Protein AF-A0A9P1BHI9-F1 (afdb_monomer_lite)

Secondary structure (DSSP, 8-state):
-B-TTT-PBPPGGG-SS-TT--GGGHHHHTT--HHHHHHHHHHHTPPPSS-SSSSSSHHHHHTTT---GGGSSS-SSEEEETTEEEEEE-HHHHH-HHHHHHTTEEEEEES-HHHHTT-TTTTTHHHHHHHTT-EEEE-----STT--HHHHHHHHHHHHHHHHT-SSSBEEEEE-SSSSSHHHHHHHHHHHHHH---HHHHHHHHHHHHSS----HHHHHHHHHHHHHTT--SS--PPPHHHHS--S-S--TTTTSS-S-TT-TTSPPTTS--HHHHHHHHHHTT-HHHHHHHHHTT--TT---SS--HHHHHHHHHTT--SHHHHHHHHHHHHHHHHHHHHHTT-

Organism: NCBI:txid2562237

InterPro domains:
  IPR000340 Dual specificity phosphatase, catalytic domain [PF00782] (86-226)
  IPR000387 Tyrosine-specific protein phosphatases domain [PS50056] (147-221)
  IPR016130 Protein-tyrosine phosphatase, active site [PS00383] (174-184)
  IPR020422 Dual specificity protein phosphatase domain [PS50054] (76-232)
  IPR020422 Dual specificity protein phosphatase domain [SM00195] (76-229)
  IPR029021 Protein-tyrosine phosphatase-like [G3DSA:3.90.190.10] (56-229)
  IPR029021 Protein-tyrosine phosphatase-like [SSF52799] (72-227)

Sequence (347 aa):
MRCLLCGHSLDAAAENGRGAWCGWCESEAATLSQEEVAALQKLDRIPAAFEVWCYGRREDAEARGVVTKNSTPVPQPARLLPRLPLFLGDLDDAKDVDNLKKLGIGCVINLCADKVASSRRYQDVPGRLARAQIHHHILVAEDARHFKILPVVQVAFGIINAALAQETNNGVLVHCWGGVNRSAACVVAFLTTQYKVPLYAAVAESMKQRGTILTNQSFRAQLVRFCFQQGLDLCGEEVPAALWQPPADPVALGDAQSCNDPTKRHKKEPPKDSNDHGLRFAARDGCLKCVMDYVEQGVDPEKKGKNYSALGWAEWKLGRALDDQEKRQYRAILVCLQRARGQADAV

Radius of gyration: 25.74 Å; chains: 1; bounding box: 46×40×90 Å

Foldseek 3Di:
DAALQFRHDDDPVVPPVPPHHDPVCVVVVVPDDPQLVVLSVLLVPQDFLADLAPDDANVVRVVVVHDDCPPDPAHPQFDLFPQQLEGFFALVSLQPLVVLVVSLAQEEEEAAVVPQCVDPVRVCSVVSSVVSNRHYHYFHFDLHSPTQLVVSLVVVLVVLVVLCPDPTSSHYYYYYHGSAANSLLSQLLNCCPVVLFASSQSSNSCSNRRGHHHPGSNSSSSSSVVCVVVVGHSDDNDRPVVRHDDPPQPPPVVVLPDFPDPPCLLDDDDDPDDLQRSLLVCLQVLRLNSVLVSLVVLHQQQDDDPHGGSLRNLVVCLVPPDDPVSVSSSVSSNVSNVVSVVVVVVD

Structure (mmCIF, N/CA/C/O backbone):
data_AF-A0A9P1BHI9-F1
#
_entry.id   AF-A0A9P1BHI9-F1
#
loop_
_atom_site.group_PDB
_atom_site.id
_atom_site.type_symbol
_atom_site.label_atom_id
_atom_site.label_alt_id
_atom_site.label_comp_id
_atom_site.label_asym_id
_atom_site.label_entity_id
_atom_site.label_seq_id
_atom_site.pdbx_PDB_ins_code
_atom_site.Cartn_x
_atom_site.Cartn_y
_atom_site.Cartn_z
_atom_site.occupancy
_atom_site.B_iso_or_equiv
_atom_site.auth_seq_id
_atom_site.auth_comp_id
_atom_site.auth_asym_id
_atom_site.auth_atom_id
_atom_site.pdbx_PDB_model_num
ATOM 1 N N . MET A 1 1 ? -5.869 -8.711 26.574 1.00 76.56 1 MET A N 1
ATOM 2 C CA . MET A 1 1 ? -6.110 -7.601 25.614 1.00 76.56 1 MET A CA 1
ATOM 3 C C . MET A 1 1 ? -4.843 -6.761 25.495 1.00 76.56 1 MET A C 1
ATOM 5 O O . MET A 1 1 ? -3.974 -6.901 26.345 1.00 76.56 1 MET A O 1
ATOM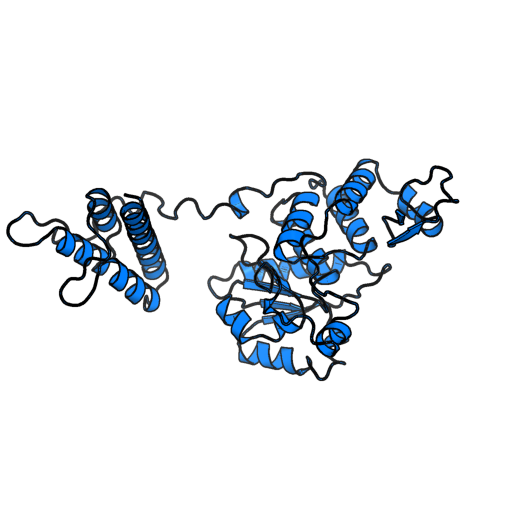 9 N N . ARG A 1 2 ? -4.703 -5.917 24.465 1.00 88.06 2 ARG A N 1
ATOM 10 C CA . ARG A 1 2 ? -3.553 -5.003 24.319 1.00 88.06 2 ARG A CA 1
ATOM 11 C C . ARG A 1 2 ? -4.017 -3.554 24.221 1.00 88.06 2 ARG A C 1
ATOM 13 O O . ARG A 1 2 ? -5.094 -3.295 23.697 1.00 88.06 2 ARG A O 1
ATOM 20 N N . CYS A 1 3 ? -3.192 -2.623 24.686 1.00 91.94 3 CYS A N 1
ATOM 21 C CA . CYS A 1 3 ? -3.440 -1.192 24.554 1.00 91.94 3 CYS A CA 1
ATOM 22 C C . CYS A 1 3 ? -3.472 -0.783 23.073 1.00 91.94 3 CYS A C 1
ATOM 24 O O . CYS A 1 3 ? -2.511 -1.041 22.343 1.00 91.94 3 CYS A O 1
ATOM 26 N N . LEU A 1 4 ? -4.527 -0.089 22.645 1.00 93.25 4 LEU A N 1
ATOM 27 C CA . LEU A 1 4 ? -4.699 0.350 21.252 1.00 93.25 4 LEU A CA 1
ATOM 28 C C . LEU A 1 4 ? -3.758 1.491 20.826 1.00 93.25 4 LEU A C 1
ATOM 30 O O . LEU A 1 4 ? -3.684 1.796 19.641 1.00 93.25 4 LEU A O 1
ATOM 34 N N . LEU A 1 5 ? -3.026 2.105 21.764 1.00 93.69 5 LEU A N 1
ATOM 35 C CA . LEU A 1 5 ? -2.089 3.206 21.487 1.00 93.69 5 LEU A CA 1
ATOM 36 C C . LEU A 1 5 ? -0.618 2.781 21.530 1.00 93.69 5 LEU A C 1
ATOM 38 O O . LEU A 1 5 ? 0.220 3.340 20.827 1.00 93.69 5 LEU A O 1
ATOM 42 N N . CYS A 1 6 ? -0.273 1.788 22.353 1.00 91.75 6 CYS A N 1
ATOM 43 C CA . CYS A 1 6 ? 1.121 1.369 22.535 1.00 91.75 6 CYS A CA 1
ATOM 44 C C . CYS A 1 6 ? 1.373 -0.128 22.350 1.00 91.75 6 CYS A C 1
ATOM 46 O O . CYS A 1 6 ? 2.529 -0.535 22.307 1.00 91.75 6 CYS A O 1
ATOM 48 N N . GLY A 1 7 ? 0.326 -0.950 22.259 1.00 89.00 7 GLY A N 1
ATOM 49 C CA . GLY A 1 7 ? 0.443 -2.404 22.133 1.00 89.00 7 GLY A CA 1
ATOM 50 C C . GLY A 1 7 ? 0.830 -3.137 23.420 1.00 89.00 7 GLY A C 1
ATOM 51 O O . GLY A 1 7 ? 0.937 -4.359 23.387 1.00 89.00 7 GLY A O 1
ATOM 52 N N . HIS A 1 8 ? 1.010 -2.436 24.546 1.00 88.94 8 HIS A N 1
ATOM 53 C CA . HIS A 1 8 ? 1.306 -3.057 25.840 1.00 88.94 8 HIS A CA 1
ATOM 54 C C . HIS A 1 8 ? 0.191 -4.026 26.257 1.00 88.94 8 HIS A C 1
ATOM 56 O O . HIS A 1 8 ? -0.991 -3.714 26.084 1.00 88.94 8 HIS A O 1
ATOM 62 N N . SER A 1 9 ? 0.568 -5.187 26.799 1.00 86.25 9 SER A N 1
ATOM 63 C CA . SER A 1 9 ? -0.391 -6.167 27.316 1.00 86.25 9 SER A CA 1
ATOM 64 C C . SER A 1 9 ? -1.161 -5.571 28.490 1.00 86.25 9 SER A C 1
ATOM 66 O O . SER A 1 9 ? -0.578 -4.920 29.350 1.00 86.25 9 SER A O 1
ATOM 68 N N . LEU A 1 10 ? -2.474 -5.762 28.509 1.00 82.31 10 LEU A N 1
ATOM 69 C CA . LEU A 1 10 ? -3.330 -5.346 29.613 1.00 82.31 10 LEU A CA 1
ATOM 70 C C . LEU A 1 10 ? -3.612 -6.569 30.487 1.00 82.31 10 LEU A C 1
ATOM 72 O O . LEU A 1 10 ? -4.132 -7.568 29.979 1.00 82.31 10 LEU A O 1
ATOM 76 N N . ASP A 1 11 ? -3.273 -6.481 31.772 1.00 70.56 11 ASP A N 1
ATOM 77 C CA . ASP A 1 11 ? -3.590 -7.517 32.755 1.00 70.56 11 ASP A CA 1
ATOM 78 C C . ASP A 1 11 ? -5.098 -7.553 33.028 1.00 70.56 11 ASP A C 1
ATOM 80 O O . ASP A 1 11 ? -5.727 -6.514 33.240 1.00 70.56 11 ASP A O 1
ATOM 84 N N . ALA A 1 12 ? -5.671 -8.760 33.077 1.00 58.56 12 ALA A N 1
ATOM 85 C CA . ALA A 1 12 ? -7.101 -8.985 33.317 1.00 58.56 12 ALA A CA 1
ATOM 86 C C . ALA A 1 12 ? -7.590 -8.458 34.685 1.00 58.56 12 ALA A C 1
ATOM 88 O O . ALA A 1 12 ? -8.770 -8.207 34.870 1.00 58.56 12 ALA A O 1
ATOM 89 N N . ALA A 1 13 ? -6.688 -8.249 35.651 1.00 52.09 13 ALA A N 1
ATOM 90 C CA . ALA A 1 13 ? -7.032 -7.745 36.983 1.00 52.09 13 ALA A CA 1
ATOM 91 C C . ALA A 1 13 ? -7.121 -6.205 37.069 1.00 52.09 13 ALA A C 1
ATOM 93 O O . ALA A 1 13 ? -7.579 -5.674 38.077 1.00 52.09 13 ALA A O 1
ATOM 94 N N . ALA A 1 14 ? -6.701 -5.473 36.029 1.00 49.25 14 ALA A N 1
ATOM 95 C CA . ALA A 1 14 ? -6.730 -4.006 35.979 1.00 49.25 14 ALA A CA 1
ATOM 96 C C . ALA A 1 14 ? -7.950 -3.458 35.207 1.00 49.25 14 ALA A C 1
ATOM 98 O O . ALA A 1 14 ? -7.931 -2.321 34.723 1.00 49.25 14 ALA A O 1
ATOM 99 N N . GLU A 1 15 ? -9.019 -4.257 35.114 1.00 51.31 15 GLU A N 1
ATOM 100 C CA . GLU A 1 15 ? -10.321 -3.977 34.485 1.00 51.31 15 GLU A CA 1
ATOM 101 C C . GLU A 1 15 ? -11.161 -2.919 35.234 1.00 51.31 15 GLU A C 1
ATOM 103 O O . GLU A 1 15 ? -12.388 -2.966 35.252 1.00 51.31 15 GLU A O 1
ATOM 108 N N . ASN A 1 16 ? -10.527 -1.895 35.810 1.00 46.94 16 ASN A N 1
ATOM 109 C CA . ASN A 1 16 ? -11.213 -0.726 36.371 1.00 46.94 16 ASN A CA 1
ATOM 110 C C . ASN A 1 16 ? -11.764 0.175 35.245 1.00 46.94 16 ASN A C 1
ATOM 112 O O . ASN A 1 16 ? -11.337 1.316 35.092 1.00 46.94 16 ASN A O 1
ATOM 116 N N . GLY A 1 17 ? -12.646 -0.349 34.387 1.00 51.69 17 GLY A N 1
ATOM 117 C CA . GLY A 1 17 ? -13.411 0.413 33.391 1.00 51.69 17 GLY A CA 1
ATOM 118 C C . GLY A 1 17 ? -12.620 1.038 32.231 1.00 51.69 17 GLY A C 1
ATOM 119 O O . GLY A 1 17 ? -13.215 1.713 31.397 1.00 51.69 17 GLY A O 1
ATOM 120 N N . ARG A 1 18 ? -11.298 0.823 32.135 1.00 58.19 18 ARG A N 1
ATOM 121 C CA . ARG A 1 18 ? -10.426 1.484 31.137 1.00 58.19 18 ARG A CA 1
ATOM 122 C C . ARG A 1 18 ? -10.412 0.847 29.740 1.00 58.19 18 ARG A C 1
ATOM 124 O O . ARG A 1 18 ? -9.925 1.488 28.814 1.00 58.19 18 ARG A O 1
ATOM 131 N N . GLY A 1 19 ? -10.963 -0.363 29.585 1.00 66.69 19 GLY A N 1
ATOM 132 C CA . GLY A 1 19 ? -11.416 -1.029 28.344 1.00 66.69 19 GLY A CA 1
ATOM 133 C C . GLY A 1 19 ? -10.420 -1.271 27.192 1.00 66.69 19 GLY A C 1
ATOM 134 O O . GLY A 1 19 ? -10.396 -2.363 26.635 1.00 66.69 19 GLY A O 1
ATOM 135 N N . ALA A 1 20 ? -9.612 -0.280 26.803 1.00 82.69 20 ALA A N 1
ATOM 136 C CA . ALA A 1 20 ? -8.807 -0.287 25.576 1.00 82.69 20 ALA A CA 1
ATOM 137 C C . ALA A 1 20 ? -7.379 0.288 25.726 1.00 82.69 20 ALA A C 1
ATOM 139 O O . ALA A 1 20 ? -6.586 0.216 24.781 1.00 82.69 20 ALA A O 1
ATOM 140 N N . TRP A 1 21 ? -7.017 0.842 26.890 1.00 89.06 21 TRP A N 1
ATOM 141 C CA . TRP A 1 21 ? -5.750 1.564 27.093 1.00 89.06 21 TRP A CA 1
ATOM 142 C C . TRP A 1 21 ? -5.035 1.134 28.379 1.00 89.06 21 TRP A C 1
ATOM 144 O O . TRP A 1 21 ? -5.674 0.738 29.351 1.00 89.06 21 TRP A O 1
ATOM 154 N N . CYS A 1 22 ? -3.703 1.249 28.404 1.00 89.06 22 CYS A N 1
ATOM 155 C CA . CYS A 1 22 ? -2.922 1.114 29.638 1.00 89.06 22 CYS A CA 1
ATOM 156 C C . CYS A 1 22 ? -2.822 2.459 30.377 1.00 89.06 22 CYS A C 1
ATOM 158 O O . CYS A 1 22 ? -2.986 3.515 29.765 1.00 89.06 22 CYS A O 1
ATOM 160 N N . GLY A 1 23 ? -2.473 2.434 31.669 1.00 86.88 23 GLY A N 1
ATOM 161 C CA . GLY A 1 23 ? -2.354 3.654 32.486 1.00 86.88 23 GLY A CA 1
ATOM 162 C C . GLY A 1 23 ? -1.354 4.684 31.939 1.00 86.88 23 GLY A C 1
ATOM 163 O O . GLY A 1 23 ? -1.560 5.882 32.081 1.00 86.88 23 GLY A O 1
ATOM 164 N N . TRP A 1 24 ? -0.308 4.253 31.226 1.00 89.31 24 TRP A N 1
ATOM 165 C CA . TRP A 1 24 ? 0.656 5.175 30.603 1.00 89.31 24 TRP A CA 1
ATOM 166 C C . TRP A 1 24 ? 0.117 5.910 29.374 1.00 89.31 24 TRP A C 1
ATOM 168 O O . TRP A 1 24 ? 0.714 6.893 28.944 1.00 89.31 24 TRP A O 1
ATOM 178 N N . CYS A 1 25 ? -0.969 5.422 28.777 1.00 91.81 25 CYS A N 1
ATOM 179 C CA . CYS A 1 25 ? -1.591 6.033 27.602 1.00 91.81 25 CYS A CA 1
ATOM 180 C C . CYS A 1 25 ? -2.881 6.782 27.953 1.00 91.81 25 CYS A C 1
ATOM 182 O O . CYS A 1 25 ? -3.561 7.245 27.047 1.00 91.81 25 CYS A O 1
ATOM 184 N N . GLU A 1 26 ? -3.235 6.898 29.234 1.00 89.56 26 GLU A N 1
ATOM 185 C CA . GLU A 1 26 ? -4.509 7.473 29.676 1.00 89.56 26 GLU A CA 1
ATOM 186 C C . GLU A 1 26 ? -4.657 8.946 29.270 1.00 89.56 26 GLU A C 1
ATOM 188 O O . GLU A 1 26 ? -5.699 9.342 28.754 1.00 89.56 26 GLU A O 1
ATOM 193 N N . SER A 1 27 ? -3.586 9.736 29.392 1.00 91.56 27 SER A N 1
ATOM 194 C CA . SER A 1 27 ? -3.577 11.136 28.953 1.00 91.56 27 SER A CA 1
ATOM 195 C C . SER A 1 27 ? -3.731 11.284 27.440 1.00 91.56 27 SER A C 1
ATOM 197 O O . SER A 1 27 ? -4.448 12.165 26.981 1.00 91.56 27 SER A O 1
ATOM 199 N N . GLU A 1 28 ? -3.093 10.412 26.659 1.00 92.00 28 GLU A N 1
ATOM 200 C CA . GLU A 1 28 ? -3.211 10.392 25.200 1.00 92.00 28 GLU A CA 1
ATOM 201 C C . GLU A 1 28 ? -4.619 9.947 24.775 1.00 92.00 28 GLU A C 1
ATOM 203 O O . GLU A 1 28 ? -5.248 10.595 23.938 1.00 92.00 28 GLU A O 1
ATOM 208 N N . ALA A 1 29 ? -5.152 8.902 25.412 1.00 91.88 29 ALA A N 1
ATOM 209 C CA . ALA A 1 29 ? -6.494 8.386 25.164 1.00 91.88 29 ALA A CA 1
ATOM 210 C C . ALA A 1 29 ? -7.585 9.420 25.474 1.00 91.88 29 ALA A C 1
ATOM 212 O O . ALA A 1 29 ? -8.543 9.533 24.714 1.00 91.88 29 ALA A O 1
ATOM 213 N N . ALA A 1 30 ? -7.411 10.224 26.527 1.00 92.38 30 ALA A N 1
ATOM 214 C CA . ALA A 1 30 ? -8.341 11.291 26.894 1.00 92.38 30 ALA A CA 1
ATOM 215 C C . ALA A 1 30 ? -8.480 12.388 25.820 1.00 92.38 30 ALA A C 1
ATOM 217 O O . ALA A 1 30 ? -9.439 13.154 25.848 1.00 92.38 30 ALA A O 1
ATOM 218 N N . THR A 1 31 ? -7.547 12.468 24.864 1.00 95.19 31 THR A N 1
ATOM 219 C CA . THR A 1 31 ? -7.621 13.424 23.747 1.00 95.19 31 THR A CA 1
ATOM 220 C C . THR A 1 31 ? -8.380 12.891 22.529 1.00 95.19 31 THR A C 1
ATOM 222 O O . THR A 1 31 ? -8.551 13.624 21.551 1.00 95.19 31 THR A O 1
ATOM 225 N N . LEU A 1 32 ? -8.748 11.607 22.497 1.00 94.81 32 LEU A N 1
ATOM 226 C CA . LEU A 1 32 ? -9.419 10.984 21.351 1.00 94.81 32 LEU A CA 1
ATOM 227 C C . LEU A 1 32 ? -10.923 11.244 21.398 1.00 94.81 32 LEU A C 1
ATOM 229 O O . LEU A 1 32 ? -11.553 11.140 22.450 1.00 94.81 32 LEU A O 1
ATOM 233 N N . SER A 1 33 ? -11.511 11.532 20.241 1.00 95.94 33 SER A N 1
ATOM 234 C CA . SER A 1 33 ? -12.960 11.549 20.079 1.00 95.94 33 SER A CA 1
ATOM 235 C C . SER A 1 33 ? -13.529 10.126 20.125 1.00 95.94 33 SER A C 1
ATOM 237 O O . SER A 1 33 ? -12.821 9.140 19.906 1.00 95.94 33 SER A O 1
ATOM 239 N N . GLN A 1 34 ? -14.838 10.000 20.358 1.00 94.06 34 GLN A N 1
ATOM 240 C CA . GLN A 1 34 ? -15.514 8.697 20.301 1.00 94.06 34 GLN A CA 1
ATOM 241 C C . GLN A 1 34 ? -15.363 8.023 18.928 1.00 94.06 34 GLN A C 1
ATOM 243 O O . GLN A 1 34 ? -15.233 6.802 18.854 1.00 94.06 34 GLN A O 1
ATOM 248 N N . GLU A 1 35 ? -15.331 8.813 17.853 1.00 96.25 35 GLU A N 1
ATOM 249 C CA . GLU A 1 35 ? -15.157 8.320 16.487 1.00 96.25 35 GLU A CA 1
ATOM 250 C C . GLU A 1 35 ? -13.758 7.724 16.277 1.00 96.25 35 GLU A C 1
ATOM 252 O O . GLU A 1 35 ? -13.614 6.628 15.737 1.00 96.25 35 GLU A O 1
ATOM 257 N N . GLU A 1 36 ? -12.724 8.393 16.789 1.00 97.25 36 GLU A N 1
ATOM 258 C CA . GLU A 1 36 ? -11.347 7.898 16.732 1.00 97.25 36 GLU A CA 1
ATOM 259 C C . GLU A 1 36 ? -11.173 6.610 17.542 1.00 97.25 36 GLU A C 1
ATOM 261 O O . GLU A 1 36 ? -10.525 5.664 17.088 1.00 97.25 36 GLU A O 1
ATOM 266 N N . VAL A 1 37 ? -11.787 6.540 18.727 1.00 95.38 37 VAL A N 1
ATOM 267 C CA . VAL A 1 37 ? -11.791 5.327 19.557 1.00 95.38 37 VAL A CA 1
ATOM 268 C C . VAL A 1 37 ? -12.460 4.167 18.817 1.00 95.38 37 VAL A C 1
ATOM 270 O O . VAL A 1 37 ? -11.896 3.070 18.762 1.00 95.38 37 VAL A O 1
ATOM 273 N N . ALA A 1 38 ? -13.629 4.401 18.215 1.00 95.25 38 ALA A N 1
ATOM 274 C CA . ALA A 1 38 ? -14.347 3.388 17.449 1.00 95.25 38 ALA A CA 1
ATOM 275 C C . ALA A 1 38 ? -13.529 2.906 16.241 1.00 95.25 38 ALA A C 1
ATOM 277 O O . ALA A 1 38 ? -13.425 1.698 16.013 1.00 95.25 38 ALA A O 1
ATOM 278 N N . ALA A 1 39 ? -12.882 3.822 15.515 1.00 97.44 39 ALA A N 1
ATOM 279 C CA . ALA A 1 39 ? -12.007 3.487 14.398 1.00 97.44 39 ALA A CA 1
ATOM 280 C C . ALA A 1 39 ? -10.812 2.629 14.844 1.00 97.44 39 ALA A C 1
ATOM 282 O O . ALA A 1 39 ? -10.531 1.603 14.224 1.00 97.44 39 ALA A O 1
ATOM 283 N N . LEU A 1 40 ? -10.146 2.973 15.953 1.00 97.00 40 LEU A N 1
ATOM 284 C CA . LEU A 1 40 ? -9.035 2.178 16.493 1.00 97.00 40 LEU A CA 1
ATOM 285 C C . LEU A 1 40 ? -9.465 0.764 16.882 1.00 97.00 40 LEU A C 1
ATOM 287 O O . LEU A 1 40 ? -8.785 -0.205 16.537 1.00 97.00 40 LEU A O 1
ATOM 291 N N . GLN A 1 41 ? -10.610 0.631 17.552 1.00 95.19 41 GLN A N 1
ATOM 292 C CA . GLN A 1 41 ? -11.184 -0.674 17.882 1.00 95.19 41 GLN A CA 1
ATOM 293 C C . GLN A 1 41 ? -11.530 -1.471 16.620 1.00 95.19 41 GLN A C 1
ATOM 295 O O . GLN A 1 41 ? -11.290 -2.677 16.567 1.00 95.19 41 GLN A O 1
ATOM 300 N N . LYS A 1 42 ? -12.068 -0.808 15.590 1.00 95.62 42 LYS A N 1
ATOM 301 C CA . LYS A 1 42 ? -12.403 -1.439 14.311 1.00 95.62 42 LYS A CA 1
ATOM 302 C C . LYS A 1 42 ? -11.147 -1.940 13.589 1.00 95.62 42 LYS A C 1
ATOM 304 O O . LYS A 1 42 ? -11.136 -3.078 13.127 1.00 95.62 42 LYS A O 1
ATOM 309 N N . LEU A 1 43 ? -10.073 -1.145 13.560 1.00 96.12 43 LEU A N 1
ATOM 310 C CA . LEU A 1 43 ? -8.779 -1.543 12.992 1.00 96.12 43 LEU A CA 1
ATOM 311 C C . LEU A 1 43 ? -8.125 -2.704 13.759 1.00 96.12 43 LEU A C 1
ATOM 313 O O . LEU A 1 43 ? -7.500 -3.567 13.145 1.00 96.12 43 LEU A O 1
ATOM 317 N N . ASP A 1 44 ? -8.247 -2.754 15.090 1.00 93.12 44 ASP A N 1
ATOM 318 C CA . ASP A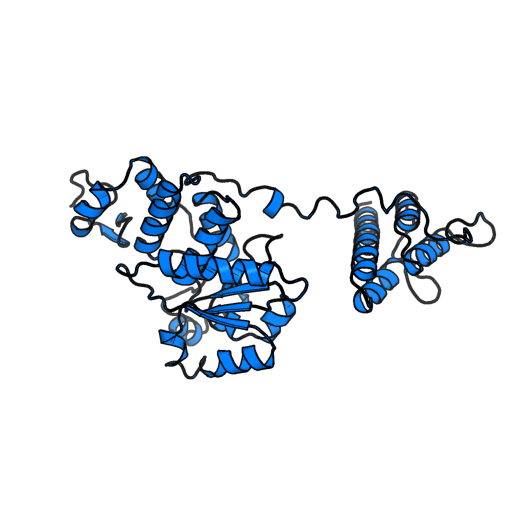 1 44 ? -7.684 -3.846 15.904 1.00 93.12 44 ASP A CA 1
ATOM 319 C C . ASP A 1 44 ? -8.355 -5.200 15.650 1.00 93.12 44 ASP A C 1
ATOM 321 O O . ASP A 1 44 ? -7.702 -6.234 15.773 1.00 93.12 44 ASP A O 1
ATOM 325 N N . ARG A 1 45 ? -9.620 -5.189 15.213 1.00 93.81 45 ARG A N 1
ATOM 326 C CA . ARG A 1 45 ? -10.395 -6.389 14.865 1.00 93.81 45 ARG A CA 1
ATOM 327 C C . ARG A 1 45 ? -10.132 -6.919 13.453 1.00 93.81 45 ARG A C 1
ATOM 329 O O . ARG A 1 45 ? -10.649 -7.984 13.127 1.00 93.81 45 ARG A O 1
ATOM 336 N N . ILE A 1 46 ? -9.366 -6.215 12.613 1.00 92.94 46 ILE A N 1
ATOM 337 C CA . ILE A 1 46 ? -9.011 -6.716 11.276 1.00 92.94 46 ILE A CA 1
ATOM 338 C C . ILE A 1 46 ? -8.099 -7.943 11.444 1.00 92.94 46 ILE A C 1
ATOM 340 O O . ILE A 1 46 ? -7.001 -7.801 11.994 1.00 92.94 46 ILE A O 1
ATOM 344 N N . PRO A 1 47 ? -8.508 -9.138 10.979 1.00 86.19 47 PRO A N 1
ATOM 345 C CA . PRO A 1 47 ? -7.669 -10.323 11.072 1.00 86.19 47 PRO A CA 1
ATOM 346 C C . PRO A 1 47 ? -6.474 -10.203 10.121 1.00 86.19 47 PRO A C 1
ATOM 348 O O . PRO A 1 47 ? -6.587 -9.661 9.020 1.00 86.19 47 PRO A O 1
ATOM 351 N N . ALA A 1 48 ? -5.326 -10.748 10.522 1.00 78.81 48 ALA A N 1
ATOM 352 C CA . ALA A 1 48 ? -4.229 -10.950 9.585 1.00 78.81 48 ALA A CA 1
ATOM 353 C C . ALA A 1 48 ? -4.659 -11.993 8.541 1.00 78.81 48 ALA A C 1
ATOM 355 O O . ALA A 1 48 ? -5.024 -13.107 8.908 1.00 78.81 48 ALA A O 1
ATOM 356 N N . ALA A 1 49 ? -4.624 -11.635 7.254 1.00 81.38 49 ALA A N 1
ATOM 357 C CA . ALA A 1 49 ? -5.010 -12.554 6.180 1.00 81.38 49 ALA A CA 1
ATOM 358 C C . ALA A 1 49 ? -4.049 -13.750 6.081 1.00 81.38 49 ALA A C 1
ATOM 360 O O . ALA A 1 49 ? -4.464 -14.875 5.821 1.00 81.38 49 ALA A O 1
ATOM 361 N N . PHE A 1 50 ? -2.762 -13.491 6.306 1.00 82.06 50 PHE A N 1
ATOM 362 C CA . PHE A 1 50 ? -1.705 -14.482 6.458 1.00 82.06 50 PHE A CA 1
ATOM 363 C C . PHE A 1 50 ? -0.495 -13.827 7.127 1.00 82.06 50 PHE A C 1
ATOM 365 O O . PHE A 1 50 ? -0.305 -12.606 7.052 1.00 82.06 50 PHE A O 1
ATOM 372 N N . GLU A 1 51 ? 0.347 -14.634 7.767 1.00 71.19 51 GLU A N 1
ATOM 373 C CA . GLU A 1 51 ? 1.629 -14.153 8.265 1.00 71.19 51 GLU A CA 1
ATOM 374 C C . GLU A 1 51 ? 2.614 -13.994 7.110 1.00 71.19 51 GLU A C 1
ATOM 376 O O . GLU A 1 51 ? 2.857 -14.917 6.337 1.00 71.19 51 GLU A O 1
ATOM 381 N N . VAL A 1 52 ? 3.209 -12.808 7.010 1.00 64.50 52 VAL A N 1
ATOM 382 C CA . VAL A 1 52 ? 4.292 -12.550 6.053 1.00 64.50 52 VAL A CA 1
ATOM 383 C C . VAL A 1 52 ? 5.576 -13.266 6.468 1.00 64.50 52 VAL A C 1
ATOM 385 O O . VAL A 1 52 ? 6.335 -13.726 5.621 1.00 64.50 52 VAL A O 1
ATOM 388 N N . TRP A 1 53 ? 5.812 -13.358 7.779 1.00 60.56 53 TRP A N 1
ATOM 389 C CA . TRP A 1 53 ? 6.985 -13.980 8.382 1.00 60.56 53 TRP A CA 1
ATOM 390 C C . TRP A 1 53 ? 6.497 -14.907 9.489 1.00 60.56 53 TRP A C 1
ATOM 392 O O . TRP A 1 53 ? 5.961 -14.428 10.484 1.00 60.56 53 TRP A O 1
ATOM 402 N N . CYS A 1 54 ? 6.663 -16.217 9.312 1.00 43.69 54 CYS A N 1
ATOM 403 C CA . CYS A 1 54 ? 6.052 -17.219 10.186 1.00 43.69 54 CYS A CA 1
ATOM 404 C C . CYS A 1 54 ? 6.636 -17.272 11.608 1.00 43.69 54 CYS A C 1
ATOM 406 O O . CYS A 1 54 ? 6.027 -17.885 12.470 1.00 43.69 54 CYS A O 1
ATOM 408 N N . TYR A 1 55 ? 7.797 -16.658 11.881 1.00 36.12 55 TYR A N 1
ATOM 409 C CA . TYR A 1 55 ? 8.357 -16.524 13.234 1.00 36.12 55 TYR A CA 1
ATOM 410 C C . TYR A 1 55 ? 9.404 -15.403 13.307 1.00 36.12 55 TYR A C 1
ATOM 412 O O . TYR A 1 55 ? 10.357 -15.401 12.532 1.00 36.12 55 TYR A O 1
ATOM 420 N N . GLY A 1 56 ? 9.300 -14.524 14.310 1.00 46.91 56 GLY A N 1
ATOM 421 C CA . GLY A 1 56 ? 10.396 -13.633 14.718 1.00 46.91 56 GLY A CA 1
ATOM 422 C C . GLY A 1 56 ? 10.843 -12.615 13.662 1.00 46.91 56 GLY A C 1
ATOM 423 O O . GLY A 1 56 ? 10.043 -12.141 12.852 1.00 46.91 56 GLY A O 1
ATOM 424 N N . ARG A 1 57 ? 12.125 -12.221 13.699 1.00 47.28 57 ARG A N 1
ATOM 425 C CA . ARG A 1 57 ? 12.712 -11.418 12.620 1.00 47.28 57 ARG A CA 1
ATOM 426 C C . ARG A 1 57 ? 12.877 -12.311 11.395 1.00 47.28 57 ARG A C 1
ATOM 428 O O . ARG A 1 57 ? 13.093 -13.511 11.505 1.00 47.28 57 ARG A O 1
ATOM 435 N N . ARG A 1 58 ? 12.848 -11.711 10.213 1.00 53.56 58 ARG A N 1
ATOM 436 C CA . ARG A 1 58 ? 13.074 -12.392 8.937 1.00 53.56 58 ARG A CA 1
ATOM 437 C C . ARG A 1 58 ? 14.331 -13.281 8.915 1.00 53.56 58 ARG A C 1
ATOM 439 O O . ARG A 1 58 ? 14.295 -14.364 8.336 1.00 53.56 58 ARG A O 1
ATOM 446 N N . GLU A 1 59 ? 15.423 -12.850 9.548 1.00 53.06 59 GLU A N 1
ATOM 447 C CA . GLU A 1 59 ? 16.652 -13.652 9.650 1.00 53.06 59 GLU A CA 1
ATOM 448 C C . GLU A 1 59 ? 16.448 -14.962 10.427 1.00 53.06 59 GLU A C 1
ATOM 450 O O . GLU A 1 59 ? 17.138 -15.947 10.167 1.00 53.06 59 GLU A O 1
ATOM 455 N N . ASP A 1 60 ? 15.475 -14.991 11.338 1.00 47.81 60 ASP A N 1
ATOM 456 C CA . ASP A 1 60 ? 15.160 -16.143 12.178 1.00 47.81 60 ASP A CA 1
ATOM 457 C C . ASP A 1 60 ? 14.316 -17.193 11.414 1.00 47.81 60 ASP A C 1
ATOM 459 O O . ASP A 1 60 ? 14.387 -18.382 11.730 1.00 47.81 60 ASP A O 1
ATOM 463 N N . ALA A 1 61 ? 13.558 -16.778 10.388 1.00 46.41 61 ALA A N 1
ATOM 464 C CA . ALA A 1 61 ? 12.747 -17.658 9.537 1.00 46.41 61 ALA A CA 1
ATOM 465 C C . ALA A 1 61 ? 13.581 -18.344 8.436 1.00 46.41 61 ALA A C 1
ATOM 467 O O . ALA A 1 61 ? 13.499 -19.563 8.267 1.00 46.41 61 ALA A O 1
ATOM 468 N N . GLU A 1 62 ? 14.462 -17.595 7.757 1.00 48.09 62 GLU A N 1
ATOM 469 C CA . GLU A 1 62 ? 15.374 -18.154 6.743 1.00 48.09 62 GLU A CA 1
ATOM 470 C C . GLU A 1 62 ? 16.363 -19.166 7.355 1.00 48.09 62 GLU A C 1
ATOM 472 O O . GLU A 1 62 ? 16.615 -20.218 6.768 1.00 48.09 62 GLU A O 1
ATOM 477 N N . ALA A 1 63 ? 16.872 -18.904 8.568 1.00 47.31 63 ALA A N 1
ATOM 478 C CA . ALA A 1 63 ? 17.785 -19.806 9.279 1.00 47.31 63 ALA A CA 1
ATOM 479 C C . ALA A 1 63 ? 17.146 -21.148 9.687 1.00 47.31 63 ALA A C 1
ATOM 481 O O . ALA A 1 63 ? 17.861 -22.106 9.982 1.00 47.31 63 ALA A O 1
ATOM 482 N N . ARG A 1 64 ? 15.809 -21.233 9.710 1.00 50.50 64 ARG A N 1
ATOM 483 C CA . ARG A 1 64 ? 15.060 -22.439 10.095 1.00 50.50 64 ARG A CA 1
ATOM 484 C C . ARG A 1 64 ? 14.563 -23.257 8.903 1.00 50.50 64 ARG A C 1
ATOM 486 O O . ARG A 1 64 ? 13.906 -24.271 9.114 1.00 50.50 64 ARG A O 1
ATOM 493 N N . GLY A 1 65 ? 14.861 -22.845 7.667 1.00 47.22 65 GLY A N 1
ATOM 494 C CA . GLY A 1 65 ? 14.428 -23.559 6.459 1.00 47.22 65 GLY A CA 1
ATOM 495 C C . GLY A 1 65 ? 12.909 -23.554 6.243 1.00 47.22 65 GLY A C 1
ATOM 496 O O . GLY A 1 65 ? 12.401 -24.332 5.438 1.00 47.22 65 GLY A O 1
ATOM 497 N N . VAL A 1 66 ? 12.181 -22.687 6.953 1.00 47.59 66 VAL A N 1
ATOM 498 C CA . VAL A 1 66 ? 10.730 -22.549 6.840 1.00 47.59 66 VAL A CA 1
ATOM 499 C C . VAL A 1 66 ? 10.454 -21.332 5.965 1.00 47.59 66 VAL A C 1
ATOM 501 O O . VAL A 1 66 ? 10.753 -20.207 6.351 1.00 47.59 66 VAL A O 1
ATOM 504 N N . VAL A 1 67 ? 9.865 -21.599 4.795 1.00 47.69 67 VAL A N 1
ATOM 505 C CA . VAL A 1 67 ? 9.270 -20.628 3.864 1.00 47.69 67 VAL A CA 1
ATOM 506 C C . VAL A 1 67 ? 10.266 -19.777 3.053 1.00 47.69 67 VAL A C 1
ATOM 508 O O . VAL A 1 67 ? 10.870 -18.815 3.515 1.00 47.69 67 VAL A O 1
ATOM 511 N N . THR A 1 68 ? 10.377 -20.110 1.763 1.00 46.28 68 THR A N 1
ATOM 512 C CA . THR A 1 68 ? 10.870 -19.196 0.717 1.00 46.28 68 THR A CA 1
ATOM 513 C C . THR A 1 68 ? 9.714 -18.295 0.256 1.00 46.28 68 THR A C 1
ATOM 515 O O . THR A 1 68 ? 8.558 -18.673 0.429 1.00 46.28 68 THR A O 1
ATOM 518 N N . LYS A 1 69 ? 9.989 -17.135 -0.371 1.00 44.84 69 LYS A N 1
ATOM 519 C CA . LYS A 1 69 ? 8.999 -16.180 -0.950 1.00 44.84 69 LYS A CA 1
ATOM 520 C C . LYS A 1 69 ? 7.775 -16.815 -1.662 1.00 44.84 69 LYS A C 1
ATOM 522 O O . LYS A 1 69 ? 6.740 -16.168 -1.782 1.00 44.84 69 LYS A O 1
ATOM 527 N N . ASN A 1 70 ? 7.879 -18.075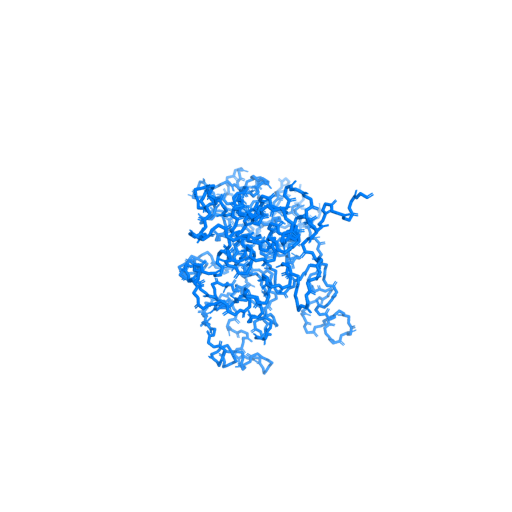 -2.087 1.00 45.69 70 ASN A N 1
ATOM 528 C CA . ASN A 1 70 ? 6.873 -18.870 -2.791 1.00 45.69 70 ASN A CA 1
ATOM 529 C C . ASN A 1 70 ? 5.747 -19.478 -1.927 1.00 45.69 70 ASN A C 1
ATOM 531 O O . ASN A 1 70 ? 4.904 -20.169 -2.490 1.00 45.69 70 ASN A O 1
ATOM 535 N N . SER A 1 71 ? 5.703 -19.287 -0.604 1.00 55.62 71 SER A N 1
ATOM 536 C CA . SER A 1 71 ? 4.622 -19.864 0.227 1.00 55.62 71 SER A CA 1
ATOM 537 C C . SER A 1 71 ? 3.557 -18.863 0.684 1.00 55.62 71 SER A C 1
ATOM 539 O O . SER A 1 71 ? 2.708 -19.214 1.504 1.00 55.62 71 SER A O 1
ATOM 541 N N . THR A 1 72 ? 3.615 -17.612 0.222 1.00 65.81 72 THR A N 1
ATOM 542 C CA . THR A 1 72 ? 2.548 -16.637 0.492 1.00 65.81 72 THR A CA 1
ATOM 543 C C . THR A 1 72 ? 1.403 -16.829 -0.511 1.00 65.81 72 THR A C 1
ATOM 545 O O . THR A 1 72 ? 1.664 -17.140 -1.674 1.00 65.81 72 THR A O 1
ATOM 548 N N . PRO A 1 73 ? 0.130 -16.668 -0.100 1.00 73.19 73 PRO A N 1
ATOM 549 C CA . PRO A 1 73 ? -1.019 -16.934 -0.971 1.00 73.19 73 PRO A CA 1
ATOM 550 C C . PRO A 1 73 ? -1.203 -15.880 -2.076 1.00 73.19 73 PRO A C 1
ATOM 552 O O . PRO A 1 73 ? -2.009 -16.079 -2.981 1.00 73.19 73 PRO A O 1
ATOM 555 N N . VAL A 1 74 ? -0.473 -14.760 -2.005 1.00 80.19 74 VAL A N 1
ATOM 556 C CA . VAL A 1 74 ? -0.566 -13.624 -2.931 1.00 80.19 74 VAL A CA 1
ATOM 557 C C . VAL A 1 74 ? 0.843 -13.196 -3.365 1.00 80.19 74 VAL A C 1
ATOM 559 O O . VAL A 1 74 ? 1.715 -13.080 -2.500 1.00 80.19 74 VAL A O 1
ATOM 562 N N . PRO A 1 75 ? 1.085 -12.909 -4.663 1.00 84.69 75 PRO A N 1
ATOM 563 C CA . PRO A 1 75 ? 2.390 -12.464 -5.154 1.00 84.69 75 PRO A CA 1
ATOM 564 C C . PRO A 1 75 ? 2.947 -11.242 -4.409 1.00 84.69 75 PRO A C 1
ATOM 566 O O . PRO A 1 75 ? 2.217 -10.289 -4.137 1.00 84.69 75 PRO A O 1
ATOM 569 N N . GLN A 1 76 ? 4.256 -11.257 -4.131 1.00 85.69 76 GLN A N 1
ATOM 570 C CA . GLN A 1 76 ? 4.980 -10.162 -3.473 1.00 85.69 76 GLN A CA 1
ATOM 571 C C . GLN A 1 76 ? 6.050 -9.541 -4.408 1.00 85.69 76 GLN A C 1
ATOM 573 O O . GLN A 1 76 ? 6.649 -10.274 -5.204 1.00 85.69 76 GLN A O 1
ATOM 578 N N . PRO A 1 77 ? 6.321 -8.218 -4.334 1.00 93.62 77 PRO A N 1
ATOM 579 C CA . PRO A 1 77 ? 5.668 -7.235 -3.463 1.00 93.62 77 PRO A CA 1
ATOM 580 C C . PRO A 1 77 ? 4.184 -7.056 -3.799 1.00 93.62 77 PRO A C 1
ATOM 582 O O . PRO A 1 77 ? 3.773 -7.163 -4.955 1.00 93.62 77 PRO A O 1
ATOM 585 N N . ALA A 1 78 ? 3.382 -6.787 -2.774 1.00 92.75 78 ALA A N 1
ATOM 586 C CA . ALA A 1 78 ? 1.935 -6.721 -2.885 1.00 92.75 78 ALA A CA 1
ATOM 587 C C . ALA A 1 78 ? 1.498 -5.518 -3.721 1.00 92.75 78 ALA A C 1
ATOM 589 O O . ALA A 1 78 ? 1.741 -4.371 -3.336 1.00 92.75 78 ALA A O 1
ATOM 590 N N . ARG A 1 79 ? 0.795 -5.762 -4.830 1.00 94.25 79 ARG A N 1
ATOM 591 C CA . ARG A 1 79 ? 0.047 -4.712 -5.529 1.00 94.25 79 ARG A CA 1
ATOM 592 C C . ARG A 1 79 ? -1.243 -4.446 -4.764 1.00 94.25 79 ARG A C 1
ATOM 594 O O . ARG A 1 79 ? -2.075 -5.337 -4.651 1.00 94.25 79 ARG A O 1
ATOM 601 N N . LEU A 1 80 ? -1.414 -3.229 -4.251 1.00 92.81 80 LEU A N 1
ATOM 602 C CA . LEU A 1 80 ? -2.510 -2.943 -3.319 1.00 92.81 80 LEU A CA 1
ATOM 603 C C . LEU A 1 80 ? -3.878 -2.887 -3.997 1.00 92.81 80 LEU A C 1
ATOM 605 O O . LEU A 1 80 ? -4.857 -3.338 -3.418 1.00 92.81 80 LEU A O 1
ATOM 609 N N . LEU A 1 81 ? -3.947 -2.320 -5.206 1.00 90.75 81 LEU A N 1
ATOM 610 C CA . LEU A 1 81 ? -5.186 -2.185 -5.971 1.00 90.75 81 LEU A CA 1
ATOM 611 C C . LEU A 1 81 ? -4.935 -2.464 -7.465 1.00 90.75 81 LEU A C 1
ATOM 613 O O . LEU A 1 81 ? -3.895 -2.055 -7.994 1.00 90.75 81 LEU A O 1
ATOM 617 N N . PRO A 1 82 ? -5.873 -3.105 -8.188 1.00 84.06 82 PRO A N 1
ATOM 618 C CA . PRO A 1 82 ? -5.664 -3.514 -9.580 1.00 84.06 82 PRO A CA 1
ATOM 619 C C . PRO A 1 82 ? -5.338 -2.380 -10.554 1.00 84.06 82 PRO A C 1
ATOM 621 O O . PRO A 1 82 ? -4.554 -2.584 -11.479 1.00 84.06 82 PRO A O 1
ATOM 624 N N . ARG A 1 83 ? -5.903 -1.179 -10.377 1.00 84.81 83 ARG A N 1
ATOM 625 C CA . ARG A 1 83 ? -5.644 -0.037 -11.277 1.00 84.81 83 ARG A CA 1
ATOM 626 C C . ARG A 1 83 ? -4.551 0.913 -10.820 1.00 84.81 83 ARG A C 1
ATOM 628 O O . ARG A 1 83 ? -4.162 1.792 -11.581 1.00 84.81 83 ARG A O 1
ATOM 635 N N . LEU A 1 84 ? -4.067 0.753 -9.599 1.00 90.44 84 LEU A N 1
ATOM 636 C CA . LEU A 1 84 ? -3.045 1.621 -9.044 1.00 90.44 84 LEU A CA 1
ATOM 637 C C . LEU A 1 84 ? -1.717 0.858 -9.064 1.00 90.44 84 LEU A C 1
ATOM 639 O O . LEU A 1 84 ? -1.617 -0.179 -8.405 1.00 90.44 84 LEU A O 1
ATOM 643 N N . PRO A 1 85 ? -0.696 1.295 -9.820 1.00 94.69 85 PRO A N 1
ATOM 644 C CA . PRO A 1 85 ? 0.611 0.645 -9.816 1.00 94.69 85 PRO A CA 1
ATOM 645 C C . PRO A 1 85 ? 1.412 1.056 -8.560 1.00 94.69 85 PRO A C 1
ATOM 647 O O . PRO A 1 85 ? 2.541 1.528 -8.636 1.00 94.69 85 PRO A O 1
ATOM 650 N N . LEU A 1 86 ? 0.801 0.880 -7.385 1.00 98.00 86 LEU A N 1
ATOM 651 C CA . LEU A 1 86 ? 1.378 1.121 -6.066 1.00 98.00 86 LEU A CA 1
ATOM 652 C C . LEU A 1 86 ? 1.572 -0.217 -5.355 1.00 98.00 86 LEU A C 1
ATOM 654 O O . LEU A 1 86 ? 0.628 -0.997 -5.185 1.00 98.00 86 LEU A O 1
ATOM 658 N N . PHE A 1 87 ? 2.804 -0.453 -4.928 1.00 98.44 87 PHE A N 1
ATOM 659 C CA . PHE A 1 87 ? 3.251 -1.705 -4.349 1.00 98.44 87 PHE A CA 1
ATOM 660 C C . PHE A 1 87 ? 3.757 -1.493 -2.925 1.00 98.44 87 PHE A C 1
ATOM 662 O O . PHE A 1 87 ? 4.460 -0.522 -2.631 1.00 98.44 87 PHE A O 1
ATOM 669 N N . LEU A 1 88 ? 3.423 -2.434 -2.048 1.00 98.25 88 LEU A N 1
ATOM 670 C CA . LEU A 1 88 ? 3.908 -2.513 -0.677 1.00 98.25 88 LEU A CA 1
ATOM 671 C C . LEU A 1 88 ? 4.820 -3.729 -0.544 1.00 98.25 88 LEU A C 1
ATOM 673 O O . LEU A 1 88 ? 4.421 -4.846 -0.860 1.00 98.25 88 LEU A O 1
ATOM 677 N N . GLY A 1 89 ? 6.030 -3.524 -0.037 1.00 95.19 89 GLY A N 1
ATOM 678 C CA . GLY A 1 89 ? 7.000 -4.609 0.077 1.00 95.19 89 GLY A CA 1
ATOM 679 C C . GLY A 1 89 ? 8.031 -4.402 1.172 1.00 95.19 89 GLY A C 1
ATOM 680 O O . GLY A 1 89 ? 7.896 -3.537 2.046 1.00 95.19 89 GLY A O 1
ATOM 681 N N . ASP A 1 90 ? 9.057 -5.236 1.128 1.00 92.62 90 ASP A N 1
ATOM 682 C CA . ASP A 1 90 ? 10.195 -5.242 2.044 1.00 92.62 90 ASP A CA 1
ATOM 683 C C . ASP A 1 90 ? 11.547 -5.076 1.321 1.00 92.62 90 ASP A C 1
ATOM 685 O O . ASP A 1 90 ? 11.617 -4.761 0.130 1.00 92.62 90 ASP A O 1
ATOM 689 N N . LEU A 1 91 ? 12.650 -5.235 2.060 1.00 90.56 91 LEU A N 1
ATOM 690 C CA . LEU A 1 91 ? 13.997 -5.105 1.501 1.00 90.56 91 LEU A CA 1
ATOM 691 C C . LEU A 1 91 ? 14.358 -6.168 0.462 1.00 90.56 91 LEU A C 1
ATOM 693 O O . LEU A 1 91 ? 15.171 -5.889 -0.418 1.00 90.56 91 LEU A O 1
ATOM 697 N N . ASP A 1 92 ? 13.800 -7.371 0.547 1.00 89.31 92 ASP A N 1
ATOM 698 C CA . ASP A 1 92 ? 14.041 -8.391 -0.469 1.00 89.31 92 ASP A CA 1
ATOM 699 C C . ASP A 1 92 ? 13.282 -8.106 -1.754 1.00 89.31 92 ASP A C 1
ATOM 701 O O . ASP A 1 92 ? 13.764 -8.452 -2.830 1.00 89.31 92 ASP A O 1
ATOM 705 N N . ASP A 1 93 ? 12.111 -7.484 -1.661 1.00 92.56 93 ASP A N 1
ATOM 706 C CA . ASP A 1 93 ? 11.403 -6.985 -2.838 1.00 92.56 93 ASP A CA 1
ATOM 707 C C . ASP A 1 93 ? 12.206 -5.880 -3.523 1.00 92.56 93 ASP A C 1
ATOM 709 O O . ASP A 1 93 ? 12.429 -5.941 -4.729 1.00 92.56 93 ASP A O 1
ATOM 713 N N . ALA A 1 94 ? 12.742 -4.930 -2.751 1.00 94.88 94 ALA A N 1
ATOM 714 C CA . ALA A 1 94 ? 13.618 -3.883 -3.280 1.00 94.88 94 ALA A CA 1
ATOM 715 C C . ALA A 1 94 ? 14.930 -4.439 -3.872 1.00 94.88 94 ALA A C 1
ATOM 717 O O . ALA A 1 94 ? 15.495 -3.869 -4.807 1.00 94.88 94 ALA A O 1
ATOM 718 N N . LYS A 1 95 ? 15.427 -5.560 -3.333 1.00 92.69 95 LYS A N 1
ATOM 719 C CA . LYS A 1 95 ? 16.639 -6.240 -3.808 1.00 92.69 95 LYS A CA 1
ATOM 720 C C . LYS A 1 95 ? 16.413 -7.025 -5.106 1.00 92.69 95 LYS A C 1
ATOM 722 O O . LYS A 1 95 ? 17.380 -7.240 -5.846 1.00 92.69 95 LYS A O 1
ATOM 727 N N . ASP A 1 96 ? 15.196 -7.475 -5.391 1.00 92.00 96 ASP A N 1
ATOM 728 C CA . ASP A 1 96 ? 14.864 -8.265 -6.581 1.00 92.00 96 ASP A CA 1
ATOM 729 C C . ASP A 1 96 ? 14.561 -7.371 -7.793 1.00 92.00 96 ASP A C 1
ATOM 731 O O . ASP A 1 96 ? 13.431 -7.233 -8.258 1.00 92.00 96 ASP A O 1
ATOM 735 N N . VAL A 1 97 ? 15.613 -6.738 -8.310 1.00 96.00 97 VAL A N 1
ATOM 736 C CA . VAL A 1 97 ? 15.526 -5.769 -9.412 1.00 96.00 97 VAL A CA 1
ATOM 737 C C . VAL A 1 97 ? 14.924 -6.361 -10.691 1.00 96.00 97 VAL A C 1
ATOM 739 O O . VAL A 1 97 ? 14.258 -5.645 -11.439 1.00 96.00 97 VAL A O 1
ATOM 742 N N . ASP A 1 98 ? 15.114 -7.656 -10.947 1.00 92.62 98 ASP A N 1
ATOM 743 C CA . ASP A 1 98 ? 14.531 -8.308 -12.121 1.00 92.62 98 ASP A CA 1
ATOM 744 C C . ASP A 1 98 ? 13.012 -8.416 -11.987 1.00 92.62 98 ASP A C 1
ATOM 746 O O . ASP A 1 98 ? 12.287 -8.154 -12.950 1.00 92.62 98 ASP A O 1
ATOM 750 N N . ASN A 1 99 ? 12.514 -8.736 -10.790 1.00 92.12 99 ASN A N 1
ATOM 751 C CA . ASN A 1 99 ? 11.083 -8.700 -10.518 1.00 92.12 99 ASN A CA 1
ATOM 752 C C . ASN A 1 99 ? 10.521 -7.270 -10.571 1.00 92.12 99 ASN A C 1
ATOM 754 O O . ASN A 1 99 ? 9.473 -7.058 -11.178 1.00 92.12 99 ASN A O 1
ATOM 758 N N . LEU A 1 100 ? 11.238 -6.269 -10.039 1.00 95.88 100 LEU A N 1
ATOM 759 C CA . LEU A 1 100 ? 10.818 -4.861 -10.141 1.00 95.88 100 LEU A CA 1
ATOM 760 C C . LEU A 1 100 ? 10.610 -4.430 -11.599 1.00 95.88 100 LEU A C 1
ATOM 762 O O . LEU A 1 100 ? 9.583 -3.835 -11.928 1.00 95.88 100 LEU A O 1
ATOM 766 N N . LYS A 1 101 ? 11.538 -4.797 -12.493 1.00 93.19 101 LYS A N 1
ATOM 767 C CA . LYS A 1 101 ? 11.412 -4.530 -13.934 1.00 93.19 101 LYS A CA 1
ATOM 768 C C . LYS A 1 101 ? 10.202 -5.227 -14.551 1.00 93.19 101 LYS A C 1
ATOM 770 O O . LYS A 1 101 ? 9.468 -4.600 -15.308 1.00 93.19 101 LYS A O 1
ATOM 775 N N . LYS A 1 102 ? 9.969 -6.503 -14.219 1.00 90.94 102 LYS A N 1
ATOM 776 C CA . LYS A 1 102 ? 8.798 -7.261 -14.707 1.00 90.94 102 LYS A CA 1
ATOM 777 C C . LYS A 1 102 ? 7.477 -6.622 -14.280 1.00 90.94 102 LYS A C 1
ATOM 779 O O . LYS A 1 102 ? 6.520 -6.641 -15.046 1.00 90.94 102 LYS A O 1
ATOM 784 N N . LEU A 1 103 ? 7.439 -6.042 -13.082 1.00 89.19 103 LEU A N 1
ATOM 785 C CA . LEU A 1 103 ? 6.273 -5.346 -12.538 1.00 89.19 103 LEU A CA 1
ATOM 786 C C . LEU A 1 103 ? 6.122 -3.903 -13.053 1.00 89.19 103 LEU A C 1
ATOM 788 O O . LEU A 1 103 ? 5.148 -3.240 -12.700 1.00 89.19 103 LEU A O 1
ATOM 792 N N . GLY A 1 104 ? 7.054 -3.407 -13.875 1.00 93.62 104 GLY A N 1
ATOM 793 C CA . GLY A 1 104 ? 7.039 -2.028 -14.369 1.00 93.62 104 GLY A CA 1
ATOM 794 C C . GLY A 1 104 ? 7.290 -0.989 -13.272 1.00 93.62 104 GLY A C 1
ATOM 795 O O . GL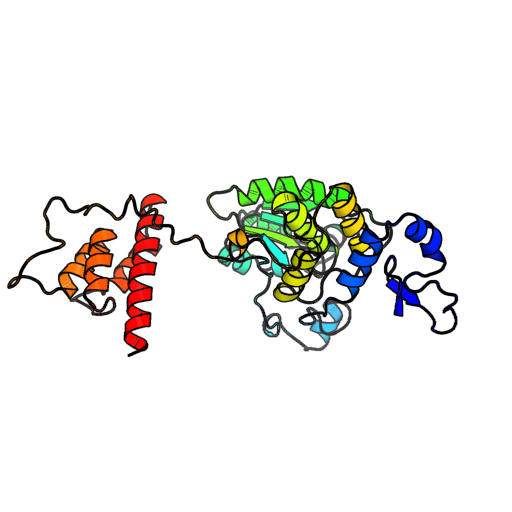Y A 1 104 ? 6.771 0.124 -13.352 1.00 93.62 104 GLY A O 1
ATOM 796 N N . ILE A 1 105 ? 8.043 -1.348 -12.229 1.00 98.06 105 ILE A N 1
ATOM 797 C CA . ILE A 1 105 ? 8.389 -0.446 -11.126 1.00 98.06 105 ILE A CA 1
ATOM 798 C C . ILE A 1 105 ? 9.603 0.396 -11.525 1.00 98.06 105 ILE A C 1
ATOM 800 O O . ILE A 1 105 ? 10.705 -0.131 -11.680 1.00 98.06 105 ILE A O 1
ATOM 804 N N . GLY A 1 106 ? 9.401 1.706 -11.662 1.00 97.31 106 GLY A N 1
ATOM 805 C CA . GLY A 1 106 ? 10.454 2.689 -11.942 1.00 97.31 106 GLY A CA 1
ATOM 806 C C . GLY A 1 106 ? 10.810 3.574 -10.749 1.00 97.31 106 GLY A C 1
ATOM 807 O O . GLY A 1 106 ? 11.774 4.334 -10.832 1.00 97.31 106 GLY A O 1
ATOM 808 N N . CYS A 1 107 ? 10.092 3.465 -9.627 1.00 98.62 107 CYS A N 1
ATOM 809 C CA . CYS A 1 107 ? 10.385 4.204 -8.401 1.00 98.62 107 CYS A CA 1
ATOM 810 C C . CYS A 1 107 ? 10.333 3.297 -7.163 1.00 98.62 107 CYS A C 1
ATOM 812 O O . CYS A 1 107 ? 9.397 2.519 -6.981 1.00 98.62 107 CYS A O 1
ATOM 814 N N . VAL A 1 108 ? 11.332 3.417 -6.289 1.00 98.69 108 VAL A N 1
ATOM 815 C CA . VAL A 1 108 ? 11.441 2.714 -5.006 1.00 98.69 108 VAL A CA 1
ATOM 816 C C . VAL A 1 108 ? 11.630 3.739 -3.890 1.00 98.69 108 VAL A C 1
ATOM 818 O O . VAL A 1 108 ? 12.594 4.504 -3.897 1.00 98.69 108 VAL A O 1
ATOM 821 N N . ILE A 1 109 ? 10.734 3.728 -2.905 1.00 98.56 109 ILE A N 1
ATOM 822 C CA . ILE A 1 109 ? 10.788 4.561 -1.701 1.00 98.56 109 ILE A CA 1
ATOM 823 C C . ILE A 1 109 ? 11.172 3.681 -0.508 1.00 98.56 109 ILE A C 1
ATOM 825 O O . ILE A 1 109 ? 10.423 2.786 -0.110 1.00 98.56 109 ILE A O 1
ATOM 829 N N . ASN A 1 110 ? 12.333 3.963 0.073 1.00 97.25 110 ASN A N 1
ATOM 830 C CA . ASN A 1 110 ? 12.917 3.253 1.203 1.00 97.25 110 ASN A CA 1
ATOM 831 C C . ASN A 1 110 ? 12.708 4.034 2.507 1.00 97.25 110 ASN A C 1
ATOM 833 O O . ASN A 1 110 ? 13.285 5.106 2.692 1.00 97.25 110 ASN A O 1
ATOM 837 N N . LEU A 1 111 ? 11.934 3.459 3.430 1.00 96.56 111 LEU A N 1
ATOM 838 C CA . LEU A 1 111 ? 11.645 4.020 4.757 1.00 96.56 111 LEU A CA 1
ATOM 839 C C . LEU A 1 111 ? 12.503 3.415 5.887 1.00 96.56 111 LEU A C 1
ATOM 841 O O . LEU A 1 111 ? 12.153 3.524 7.059 1.00 96.56 111 LEU A O 1
ATOM 845 N N . CYS A 1 112 ? 13.586 2.702 5.574 1.00 90.00 112 CYS A N 1
ATOM 846 C CA . CYS A 1 112 ? 14.446 2.040 6.565 1.00 90.00 112 CYS A CA 1
ATOM 847 C C . CYS A 1 112 ? 15.943 2.159 6.254 1.00 90.00 112 CYS A C 1
ATOM 849 O O . CYS A 1 112 ? 16.705 1.203 6.429 1.00 90.00 112 CYS A O 1
ATOM 851 N N . ALA A 1 113 ? 16.380 3.315 5.755 1.00 82.00 113 ALA A N 1
ATOM 852 C CA . ALA A 1 113 ? 17.774 3.511 5.360 1.00 82.00 113 ALA A CA 1
ATOM 853 C C . ALA A 1 113 ? 18.786 3.310 6.500 1.00 82.00 113 ALA A C 1
ATOM 855 O O . ALA A 1 113 ? 19.901 2.860 6.235 1.00 82.00 113 ALA A O 1
ATOM 856 N N . ASP A 1 114 ? 18.371 3.524 7.752 1.00 74.81 114 ASP A N 1
ATOM 857 C CA . ASP A 1 114 ? 19.146 3.229 8.964 1.00 74.81 114 ASP A CA 1
ATOM 858 C C . ASP A 1 114 ? 19.627 1.766 9.028 1.00 74.81 114 ASP A C 1
ATOM 860 O O . ASP A 1 114 ? 20.704 1.463 9.550 1.00 74.81 114 ASP A O 1
ATOM 864 N N . LYS A 1 115 ? 18.855 0.845 8.444 1.00 72.44 115 LYS A N 1
ATOM 865 C CA . LYS A 1 115 ? 19.161 -0.589 8.425 1.00 72.44 115 LYS A CA 1
ATOM 866 C C . LYS A 1 115 ? 19.869 -1.062 7.156 1.00 72.44 115 LYS A C 1
ATOM 868 O O . LYS A 1 115 ? 20.452 -2.143 7.149 1.00 72.44 115 LYS A O 1
ATOM 873 N N . VAL A 1 116 ? 19.808 -0.290 6.070 1.00 73.38 116 VAL A N 1
ATOM 874 C CA . VAL A 1 116 ? 20.405 -0.689 4.784 1.00 73.38 116 VAL A CA 1
ATOM 875 C C . VAL A 1 116 ? 21.917 -0.508 4.809 1.00 73.38 116 VAL A C 1
ATOM 877 O O . VAL A 1 116 ? 22.643 -1.424 4.432 1.00 73.38 116 VAL A O 1
ATOM 880 N N . ALA A 1 117 ? 22.397 0.632 5.311 1.00 69.75 117 ALA A N 1
ATOM 881 C CA . ALA A 1 117 ? 23.826 0.949 5.342 1.00 69.75 117 ALA A CA 1
ATOM 882 C C . ALA A 1 117 ? 24.639 0.007 6.251 1.00 69.75 117 ALA A C 1
ATOM 884 O O . ALA A 1 117 ? 25.816 -0.235 6.006 1.00 69.75 117 ALA A O 1
ATOM 885 N N . SER A 1 118 ? 24.005 -0.549 7.285 1.00 71.69 118 SER A N 1
ATOM 886 C CA . SER A 1 118 ? 24.630 -1.467 8.243 1.00 71.69 118 SER A CA 1
ATOM 887 C C . SER A 1 118 ? 24.546 -2.943 7.829 1.00 71.69 118 SER A C 1
ATOM 889 O O . SER A 1 118 ? 25.159 -3.795 8.472 1.00 71.69 118 SER A O 1
ATOM 891 N N . SER A 1 119 ? 23.828 -3.271 6.746 1.00 79.44 119 SER A N 1
ATOM 892 C CA . SER A 1 119 ? 23.615 -4.648 6.298 1.00 79.44 119 SER A CA 1
ATOM 893 C C . SER A 1 119 ? 24.411 -4.981 5.038 1.00 79.44 119 SER A C 1
ATOM 895 O O . SER A 1 119 ? 24.078 -4.540 3.935 1.00 79.44 119 SER A O 1
ATOM 897 N N . ARG A 1 120 ? 25.393 -5.888 5.164 1.00 83.25 120 ARG A N 1
ATOM 898 C CA . ARG A 1 120 ? 26.155 -6.423 4.016 1.00 83.25 120 ARG A CA 1
ATOM 899 C C . ARG A 1 120 ? 25.263 -7.027 2.925 1.00 83.25 120 ARG A C 1
ATOM 901 O O . ARG A 1 120 ? 25.659 -7.058 1.766 1.00 83.25 120 ARG A O 1
ATOM 908 N N . ARG A 1 121 ? 24.060 -7.500 3.277 1.00 83.44 121 ARG A N 1
ATOM 909 C CA . ARG A 1 121 ? 23.109 -8.122 2.341 1.00 83.44 121 ARG A CA 1
ATOM 910 C C . ARG A 1 121 ? 22.402 -7.118 1.427 1.00 83.44 121 ARG A C 1
ATOM 912 O O . ARG A 1 121 ? 21.979 -7.528 0.342 1.00 83.44 121 ARG A O 1
ATOM 919 N N . TYR A 1 122 ? 22.239 -5.871 1.879 1.00 88.44 122 TYR A N 1
ATOM 920 C CA . TYR A 1 122 ? 21.442 -4.838 1.200 1.00 88.44 122 TYR A CA 1
ATOM 921 C C . TYR A 1 122 ? 22.242 -3.595 0.806 1.00 88.44 122 TYR A C 1
ATOM 923 O O . TYR A 1 122 ? 21.709 -2.737 0.107 1.00 88.44 122 TYR A O 1
ATOM 931 N N . GLN A 1 123 ? 23.511 -3.493 1.210 1.00 88.50 123 GLN A N 1
ATOM 932 C CA . GLN A 1 123 ? 24.369 -2.341 0.910 1.00 88.50 123 GLN A CA 1
ATOM 933 C C . GLN A 1 123 ? 24.486 -2.027 -0.595 1.00 88.50 123 GLN A C 1
ATOM 935 O O . GLN A 1 123 ? 24.719 -0.882 -0.968 1.00 88.50 123 GLN A O 1
ATOM 940 N N . ASP A 1 124 ? 24.321 -3.029 -1.467 1.00 90.81 124 ASP A N 1
ATOM 941 C CA . ASP A 1 124 ? 24.435 -2.885 -2.921 1.00 90.81 124 ASP A CA 1
ATOM 942 C C . ASP A 1 124 ? 23.113 -2.517 -3.619 1.00 90.81 124 ASP A C 1
ATOM 944 O O . ASP A 1 124 ? 23.134 -2.150 -4.799 1.00 90.81 124 ASP A O 1
ATOM 948 N N . VAL A 1 125 ? 21.977 -2.573 -2.910 1.00 92.88 125 VAL A N 1
ATOM 949 C CA . VAL A 1 125 ? 20.635 -2.333 -3.467 1.00 92.88 125 VAL A CA 1
ATOM 950 C C . VAL A 1 125 ? 20.547 -0.975 -4.171 1.00 92.88 125 VAL A C 1
ATOM 952 O O . VAL A 1 125 ? 20.141 -0.969 -5.335 1.00 92.88 125 VAL A O 1
ATOM 955 N N . PRO A 1 126 ? 21.004 0.155 -3.586 1.00 94.12 126 PRO A N 1
ATOM 956 C CA . PRO A 1 126 ? 20.974 1.445 -4.280 1.00 94.12 126 PRO A CA 1
ATOM 957 C C . PRO A 1 126 ? 21.725 1.420 -5.619 1.00 94.12 126 PRO A C 1
ATOM 959 O O . PRO A 1 126 ? 21.239 1.937 -6.622 1.00 94.12 126 PRO A O 1
ATOM 962 N N . GLY A 1 127 ? 22.886 0.760 -5.663 1.00 95.56 127 GLY A N 1
ATOM 963 C CA . GLY A 1 127 ? 23.671 0.628 -6.889 1.00 95.56 127 GLY A CA 1
ATOM 964 C C . GLY A 1 127 ? 23.007 -0.281 -7.926 1.00 95.56 127 GLY A C 1
ATOM 965 O O . GLY A 1 127 ? 23.149 -0.054 -9.128 1.00 95.56 127 GLY A O 1
ATOM 966 N N . ARG A 1 128 ? 22.290 -1.327 -7.503 1.00 96.19 128 ARG A N 1
ATOM 967 C CA . ARG A 1 128 ? 21.541 -2.210 -8.415 1.00 96.19 128 ARG A CA 1
ATOM 968 C C . ARG A 1 128 ? 20.324 -1.500 -9.011 1.00 96.19 128 ARG A C 1
ATOM 970 O O . ARG A 1 128 ? 20.119 -1.602 -10.217 1.00 96.19 128 ARG A O 1
ATOM 977 N N . LEU A 1 129 ? 19.589 -0.732 -8.204 1.00 97.44 129 LEU A N 1
ATOM 978 C CA . LEU A 1 129 ? 18.474 0.105 -8.662 1.00 97.44 129 LEU A CA 1
ATOM 979 C C . LEU A 1 129 ? 18.946 1.171 -9.662 1.00 97.44 129 LEU A C 1
ATOM 981 O O . LEU A 1 129 ? 18.372 1.290 -10.742 1.00 97.44 129 LEU A O 1
ATOM 985 N N . ALA A 1 130 ? 20.055 1.858 -9.367 1.00 97.69 130 ALA A N 1
ATOM 986 C CA . ALA A 1 130 ? 20.629 2.861 -10.265 1.00 97.69 130 ALA A CA 1
ATOM 987 C C . ALA A 1 130 ? 21.015 2.277 -11.637 1.00 97.69 130 ALA A C 1
ATOM 989 O O . ALA A 1 130 ? 20.668 2.844 -12.670 1.00 97.69 130 ALA A O 1
ATOM 990 N N . ARG A 1 131 ? 21.667 1.102 -11.672 1.00 97.88 131 ARG A N 1
ATOM 991 C CA . ARG A 1 131 ? 21.997 0.401 -12.935 1.00 97.88 131 ARG A CA 1
ATOM 992 C C . ARG A 1 131 ? 20.761 -0.035 -13.720 1.00 97.88 131 ARG A C 1
ATOM 994 O O . ARG A 1 131 ? 20.833 -0.201 -14.932 1.00 97.88 131 ARG A O 1
ATOM 1001 N N . ALA A 1 132 ? 19.645 -0.247 -13.033 1.00 96.25 132 ALA A N 1
ATOM 1002 C CA . ALA A 1 132 ? 18.364 -0.574 -13.639 1.00 96.25 132 ALA A CA 1
ATOM 1003 C C . ALA A 1 132 ? 17.536 0.654 -14.035 1.00 96.25 132 ALA A C 1
ATOM 1005 O O . ALA A 1 132 ? 16.428 0.462 -14.524 1.00 96.25 132 ALA A O 1
ATOM 1006 N N . GLN A 1 133 ? 18.061 1.871 -13.843 1.00 96.81 133 GLN A N 1
ATOM 1007 C CA . GLN A 1 133 ? 17.346 3.129 -14.077 1.00 96.81 133 GLN A CA 1
ATOM 1008 C C . GLN A 1 133 ? 16.047 3.234 -13.258 1.00 96.81 133 GLN A C 1
ATOM 1010 O O . GLN A 1 133 ? 15.060 3.804 -13.709 1.00 96.81 133 GLN A O 1
ATOM 1015 N N . ILE A 1 134 ? 16.058 2.683 -12.041 1.00 98.06 134 ILE A N 1
ATOM 1016 C CA . ILE A 1 134 ? 14.959 2.793 -11.080 1.00 98.06 134 ILE A CA 1
ATOM 1017 C C . ILE A 1 134 ? 15.304 3.910 -10.092 1.00 98.06 134 ILE A C 1
ATOM 1019 O O . ILE A 1 134 ? 16.347 3.865 -9.432 1.00 98.06 134 ILE A O 1
ATOM 1023 N N . HIS A 1 135 ? 14.428 4.907 -9.976 1.00 97.94 135 HIS A N 1
ATOM 1024 C CA . HIS A 1 135 ? 14.586 6.005 -9.027 1.00 97.94 135 HIS A CA 1
ATOM 1025 C C . HIS A 1 135 ? 14.502 5.474 -7.597 1.00 97.94 135 HIS A C 1
ATOM 1027 O O . HIS A 1 135 ? 13.551 4.787 -7.239 1.00 97.94 135 HIS A O 1
ATOM 1033 N N . HIS A 1 136 ? 15.493 5.798 -6.769 1.00 97.56 136 HIS A N 1
ATOM 1034 C CA . HIS A 1 136 ? 15.548 5.353 -5.381 1.00 97.56 136 HIS A CA 1
ATOM 1035 C C . HIS A 1 136 ? 15.505 6.560 -4.444 1.00 97.56 136 HIS A C 1
ATOM 1037 O O . HIS A 1 136 ? 16.444 7.355 -4.397 1.00 97.56 136 HIS A O 1
ATOM 1043 N N . HIS A 1 137 ? 14.414 6.681 -3.692 1.00 97.44 137 HIS A N 1
ATOM 1044 C CA . HIS A 1 137 ? 14.205 7.730 -2.704 1.00 97.44 137 HIS A CA 1
ATOM 1045 C C . HIS A 1 137 ? 14.356 7.166 -1.298 1.00 97.44 137 HIS A C 1
ATOM 1047 O O . HIS A 1 137 ? 13.768 6.142 -0.959 1.00 97.44 137 HIS A O 1
ATOM 1053 N N . ILE A 1 138 ? 15.122 7.860 -0.463 1.00 95.69 138 ILE A N 1
ATOM 1054 C CA . ILE A 1 138 ? 15.350 7.480 0.927 1.00 95.69 138 ILE A CA 1
ATOM 1055 C C . ILE A 1 138 ? 14.638 8.479 1.827 1.00 95.69 138 ILE A C 1
ATOM 1057 O O . ILE A 1 138 ? 14.927 9.672 1.784 1.00 95.69 138 ILE A O 1
ATOM 1061 N N . LEU A 1 139 ? 13.745 7.972 2.669 1.00 95.38 139 LEU A N 1
ATOM 1062 C CA . LEU A 1 139 ? 13.055 8.739 3.694 1.00 95.38 139 LEU A CA 1
ATOM 1063 C C . LEU A 1 139 ? 13.381 8.134 5.061 1.00 95.38 139 LEU A C 1
ATOM 1065 O O . LEU A 1 139 ? 13.216 6.936 5.288 1.00 95.38 139 LEU A O 1
ATOM 1069 N N . VAL A 1 140 ? 13.887 8.953 5.979 1.00 92.38 140 VAL A N 1
ATOM 1070 C CA . VAL A 1 140 ? 14.313 8.475 7.299 1.00 92.38 140 VAL A CA 1
ATOM 1071 C C . VAL A 1 140 ? 13.088 8.278 8.186 1.00 92.38 140 VAL A C 1
ATOM 1073 O O . VAL A 1 140 ? 12.372 9.233 8.482 1.00 92.38 140 VAL A O 1
ATOM 1076 N N . ALA A 1 141 ? 12.856 7.037 8.615 1.00 94.56 141 ALA A N 1
ATOM 1077 C CA . ALA A 1 141 ? 11.793 6.699 9.549 1.00 94.56 141 ALA A CA 1
ATOM 1078 C C . ALA A 1 141 ? 12.186 5.561 10.494 1.00 94.56 141 ALA A C 1
ATOM 1080 O O . ALA A 1 141 ? 12.762 4.553 10.075 1.00 94.56 141 ALA A O 1
ATOM 1081 N N . GLU A 1 142 ? 11.788 5.681 11.758 1.00 93.88 142 GLU A N 1
ATOM 1082 C CA . GLU A 1 142 ? 11.974 4.641 12.772 1.00 93.88 142 GLU A CA 1
ATOM 1083 C C . GLU A 1 142 ? 10.673 3.877 13.008 1.00 93.88 142 GLU A C 1
ATOM 1085 O O . GLU A 1 142 ? 9.593 4.457 13.010 1.00 93.88 142 GLU A O 1
ATOM 1090 N N . ASP A 1 143 ? 10.766 2.564 13.219 1.00 93.19 143 ASP A N 1
ATOM 1091 C CA . ASP A 1 143 ? 9.619 1.751 13.635 1.00 93.19 143 ASP A CA 1
ATOM 1092 C C . ASP A 1 143 ? 9.548 1.703 15.163 1.00 93.19 143 ASP A C 1
ATOM 1094 O O . ASP A 1 143 ? 9.919 0.714 15.793 1.00 93.19 143 ASP A O 1
ATOM 1098 N N . ALA A 1 144 ? 9.154 2.826 15.757 1.00 93.00 144 ALA A N 1
ATOM 1099 C CA . ALA A 1 144 ? 9.123 3.010 17.201 1.00 93.00 144 ALA A CA 1
ATOM 1100 C C . ALA A 1 144 ? 7.842 3.725 17.633 1.00 93.00 144 ALA A C 1
ATOM 1102 O O . ALA A 1 144 ? 7.284 4.533 16.890 1.00 93.00 144 ALA A O 1
ATOM 1103 N N . ARG A 1 145 ? 7.402 3.474 18.874 1.00 90.38 145 ARG A N 1
ATOM 1104 C CA . ARG A 1 145 ? 6.200 4.098 19.452 1.00 90.38 145 ARG A CA 1
ATOM 1105 C C . ARG A 1 145 ? 6.233 5.627 19.363 1.00 90.38 145 ARG A C 1
ATOM 1107 O O . ARG A 1 145 ? 5.216 6.244 19.072 1.00 90.38 145 ARG A O 1
ATOM 1114 N N . HIS A 1 146 ? 7.384 6.227 19.650 1.00 92.56 146 HIS A N 1
ATOM 1115 C CA . HIS A 1 146 ? 7.534 7.679 19.764 1.00 92.56 146 HIS A CA 1
ATOM 1116 C C . HIS A 1 146 ? 7.762 8.379 18.418 1.00 92.56 146 HIS A C 1
ATOM 1118 O O . HIS A 1 146 ? 7.751 9.609 18.361 1.00 92.56 146 HIS A O 1
ATOM 1124 N N . PHE A 1 147 ? 7.980 7.621 17.341 1.00 96.31 147 PHE A N 1
ATOM 1125 C CA . PHE A 1 147 ? 8.275 8.194 16.038 1.00 96.31 147 PHE A CA 1
ATOM 1126 C C . PHE A 1 147 ? 7.007 8.763 15.392 1.00 96.31 147 PHE A C 1
ATOM 1128 O O . PHE A 1 147 ? 5.990 8.076 15.271 1.00 96.31 147 PHE A O 1
ATOM 1135 N N . LYS A 1 148 ? 7.072 10.020 14.943 1.00 96.88 148 LYS A N 1
ATOM 1136 C CA . LYS A 1 148 ? 5.982 10.679 14.213 1.00 96.88 148 LYS A CA 1
ATOM 1137 C C . LYS A 1 148 ? 6.110 10.345 12.729 1.00 96.88 148 LYS A C 1
ATOM 1139 O O . LYS A 1 148 ? 6.890 10.975 12.021 1.00 96.88 148 LYS A O 1
ATOM 1144 N N . ILE A 1 149 ? 5.363 9.349 12.259 1.00 97.50 149 ILE A N 1
ATOM 1145 C CA . ILE A 1 149 ? 5.504 8.826 10.891 1.00 97.50 149 ILE A CA 1
ATOM 1146 C C . ILE A 1 149 ? 4.822 9.719 9.847 1.00 97.50 149 ILE A C 1
ATOM 1148 O O . ILE A 1 149 ? 5.301 9.823 8.721 1.00 97.50 149 ILE A O 1
ATOM 1152 N N . LEU A 1 150 ? 3.751 10.424 10.223 1.00 96.94 150 LEU A N 1
ATOM 1153 C CA . LEU A 1 150 ? 2.919 11.204 9.297 1.00 96.94 150 LEU A CA 1
ATOM 1154 C C . LEU A 1 150 ? 3.677 12.304 8.529 1.00 96.94 150 LEU A C 1
ATOM 1156 O O . LEU A 1 150 ? 3.508 12.358 7.312 1.00 96.94 150 LEU A O 1
ATOM 1160 N N . PRO A 1 151 ? 4.554 13.122 9.148 1.00 96.94 151 PRO A N 1
ATOM 1161 C CA . PRO A 1 151 ? 5.345 14.107 8.406 1.00 96.94 151 PRO A CA 1
ATOM 1162 C C . PRO A 1 151 ? 6.218 13.483 7.308 1.00 96.94 151 PRO A C 1
ATOM 1164 O O . PRO A 1 151 ? 6.317 14.021 6.210 1.00 96.94 151 PRO A O 1
ATOM 1167 N N . VAL A 1 152 ? 6.813 12.315 7.575 1.00 96.44 152 VAL A N 1
ATOM 1168 C CA . VAL A 1 152 ? 7.634 11.588 6.591 1.00 96.44 152 VAL A CA 1
ATOM 1169 C C . VAL A 1 152 ? 6.765 11.053 5.455 1.00 96.44 152 VAL A C 1
ATOM 1171 O O . VAL A 1 152 ? 7.116 11.154 4.281 1.00 96.44 152 VAL A O 1
ATOM 1174 N N . VAL A 1 153 ? 5.604 10.506 5.802 1.00 93.31 153 VAL A N 1
ATOM 1175 C CA . VAL A 1 153 ? 4.645 9.949 4.845 1.00 93.31 153 VAL A CA 1
ATOM 1176 C C . VAL A 1 153 ? 4.084 11.023 3.915 1.00 93.31 153 VAL A C 1
ATOM 1178 O O . VAL A 1 153 ? 3.966 10.788 2.716 1.00 93.31 153 VAL A O 1
ATOM 1181 N N . GLN A 1 154 ? 3.813 12.225 4.422 1.00 94.81 154 GLN A N 1
ATOM 1182 C CA . GLN A 1 154 ? 3.360 13.345 3.595 1.00 94.81 154 GLN A CA 1
ATOM 1183 C C . GLN A 1 154 ? 4.400 13.755 2.543 1.00 94.81 154 GLN A C 1
ATOM 1185 O O . GLN A 1 154 ? 4.026 14.061 1.412 1.00 94.81 154 GLN A O 1
ATOM 1190 N N . VAL A 1 155 ? 5.699 13.694 2.863 1.00 96.44 155 VAL A N 1
ATOM 1191 C CA . VAL A 1 155 ? 6.769 13.906 1.869 1.00 96.44 155 VAL A CA 1
ATOM 1192 C C . VAL A 1 155 ? 6.719 12.832 0.777 1.00 96.44 155 VAL A C 1
ATOM 1194 O O . VAL A 1 155 ? 6.871 13.142 -0.406 1.00 96.44 155 VAL A O 1
ATOM 1197 N N . ALA A 1 156 ? 6.449 11.577 1.148 1.00 97.38 156 ALA A N 1
ATOM 1198 C CA . ALA A 1 156 ? 6.347 10.481 0.190 1.00 97.38 156 ALA A CA 1
ATOM 1199 C C . ALA A 1 156 ? 5.219 10.686 -0.833 1.00 97.38 156 ALA A C 1
ATOM 1201 O O . ALA A 1 156 ? 5.358 10.239 -1.967 1.00 97.38 156 ALA A O 1
ATOM 1202 N N . PHE A 1 157 ? 4.135 11.391 -0.488 1.00 97.12 157 PHE A N 1
ATOM 1203 C CA . PHE A 1 157 ? 3.008 11.608 -1.404 1.00 97.12 157 PHE A CA 1
ATOM 1204 C C . PHE A 1 157 ? 3.427 12.317 -2.691 1.00 97.12 157 PHE A C 1
ATOM 1206 O O . PHE A 1 157 ? 3.013 11.906 -3.772 1.00 97.12 157 PHE A O 1
ATOM 1213 N N . GLY A 1 158 ? 4.286 13.338 -2.591 1.00 95.31 158 GLY A N 1
ATOM 1214 C CA . GLY A 1 158 ? 4.804 14.044 -3.765 1.00 95.31 158 GLY A CA 1
ATOM 1215 C C . GLY A 1 158 ? 5.625 13.128 -4.674 1.00 95.31 158 GLY A C 1
ATOM 1216 O O . GLY A 1 158 ? 5.468 13.164 -5.892 1.00 95.31 158 GLY A O 1
ATOM 1217 N N . ILE A 1 159 ? 6.438 12.253 -4.077 1.00 98.00 159 ILE A N 1
ATOM 1218 C CA . ILE A 1 159 ? 7.266 11.279 -4.801 1.00 98.00 159 ILE A CA 1
ATOM 1219 C C . ILE A 1 159 ? 6.381 10.237 -5.494 1.00 98.00 159 ILE A C 1
ATOM 1221 O O . ILE A 1 159 ? 6.576 9.953 -6.675 1.00 98.00 159 ILE A O 1
ATOM 1225 N N . ILE A 1 160 ? 5.390 9.693 -4.780 1.00 98.25 160 ILE A N 1
ATOM 1226 C CA . ILE A 1 160 ? 4.460 8.701 -5.330 1.00 98.25 160 ILE A CA 1
ATOM 1227 C C . ILE A 1 160 ? 3.670 9.320 -6.488 1.00 98.25 160 ILE A C 1
ATOM 1229 O O . ILE A 1 160 ? 3.650 8.746 -7.570 1.00 98.25 160 ILE A O 1
ATOM 1233 N N . ASN A 1 161 ? 3.078 10.504 -6.304 1.00 96.62 161 ASN A N 1
ATOM 1234 C CA . ASN A 1 161 ? 2.308 11.178 -7.353 1.00 96.62 161 ASN A CA 1
ATOM 1235 C C . ASN A 1 161 ? 3.156 11.457 -8.604 1.00 96.62 161 ASN A C 1
ATOM 1237 O O . ASN A 1 161 ? 2.714 11.174 -9.716 1.00 96.62 161 ASN A O 1
ATOM 1241 N N . ALA A 1 162 ? 4.384 11.958 -8.436 1.00 94.12 162 ALA A N 1
ATOM 1242 C CA . ALA A 1 162 ? 5.284 12.233 -9.556 1.00 94.12 162 ALA A CA 1
ATOM 1243 C C . ALA A 1 162 ? 5.674 10.963 -10.332 1.00 94.12 162 ALA A C 1
ATOM 1245 O O . ALA A 1 162 ? 5.792 10.998 -11.558 1.00 94.12 162 ALA A O 1
ATOM 1246 N N . ALA A 1 163 ? 5.857 9.842 -9.629 1.00 94.62 163 ALA A N 1
ATOM 1247 C CA . ALA A 1 163 ? 6.180 8.563 -10.248 1.00 94.62 163 ALA A CA 1
ATOM 1248 C C . ALA A 1 163 ? 4.962 7.921 -10.936 1.00 94.62 163 ALA A C 1
ATOM 1250 O O . ALA A 1 163 ? 5.085 7.439 -12.058 1.00 94.62 163 ALA A O 1
ATOM 1251 N N . LEU A 1 164 ? 3.776 7.976 -10.320 1.00 91.19 164 LEU A N 1
ATOM 1252 C CA . LEU A 1 164 ? 2.532 7.469 -10.915 1.00 91.19 164 LEU A CA 1
ATOM 1253 C C . LEU A 1 164 ? 2.120 8.239 -12.180 1.00 91.19 164 LEU A C 1
ATOM 1255 O O . LEU A 1 164 ? 1.477 7.663 -13.056 1.00 91.19 164 LEU A O 1
ATOM 1259 N N . ALA A 1 165 ? 2.495 9.518 -12.280 1.00 89.00 165 ALA A N 1
ATOM 1260 C CA . ALA A 1 165 ? 2.229 10.369 -13.439 1.00 89.00 165 ALA A CA 1
ATOM 1261 C C . ALA A 1 165 ? 3.103 10.050 -14.668 1.00 89.00 165 ALA A C 1
ATOM 1263 O O . ALA A 1 165 ? 2.859 10.603 -15.739 1.00 89.00 165 ALA A O 1
ATOM 1264 N N . GLN A 1 166 ? 4.115 9.185 -14.538 1.00 80.44 166 GLN A N 1
ATOM 1265 C CA . GLN A 1 166 ? 4.939 8.766 -15.673 1.00 80.44 166 GLN A CA 1
ATOM 1266 C C . GLN A 1 166 ? 4.137 7.885 -16.645 1.00 80.44 166 GLN A C 1
ATOM 1268 O O . GLN A 1 166 ? 3.254 7.126 -16.243 1.00 80.44 166 GLN A O 1
ATOM 1273 N N . GLU A 1 167 ? 4.467 7.946 -17.936 1.00 75.44 167 GLU A N 1
ATOM 1274 C CA . GLU A 1 167 ? 3.796 7.141 -18.973 1.00 75.44 167 GLU A CA 1
ATOM 1275 C C . GLU A 1 167 ? 4.274 5.683 -18.990 1.00 75.44 167 GLU A C 1
ATOM 1277 O O . GLU A 1 167 ? 3.516 4.759 -19.293 1.00 75.44 167 GLU A O 1
ATOM 1282 N N . THR A 1 168 ? 5.543 5.464 -18.638 1.00 80.75 168 THR A N 1
ATOM 1283 C CA . THR A 1 168 ? 6.176 4.142 -18.594 1.00 80.75 168 THR A CA 1
ATOM 1284 C C . THR A 1 168 ? 6.885 3.947 -17.265 1.00 80.75 168 THR A C 1
ATOM 1286 O O . THR A 1 168 ? 7.313 4.915 -16.642 1.00 80.75 168 THR A O 1
ATOM 1289 N N . ASN A 1 169 ? 7.002 2.690 -16.829 1.00 84.75 169 ASN A N 1
ATOM 1290 C CA . ASN A 1 169 ? 7.636 2.322 -15.559 1.00 84.75 169 ASN A CA 1
ATOM 1291 C C . ASN A 1 169 ? 7.115 3.141 -14.364 1.00 84.75 169 ASN A C 1
ATOM 1293 O O . ASN A 1 169 ? 7.861 3.513 -13.463 1.00 84.75 169 ASN A O 1
ATOM 1297 N N . ASN A 1 170 ? 5.818 3.440 -14.361 1.00 92.06 170 ASN A N 1
ATOM 1298 C CA . ASN A 1 170 ? 5.182 4.287 -13.357 1.00 92.06 170 ASN A CA 1
ATOM 1299 C C . ASN A 1 170 ? 4.856 3.550 -12.051 1.00 92.06 170 ASN A C 1
ATOM 1301 O O . ASN A 1 170 ? 4.245 4.122 -11.151 1.00 92.06 170 ASN A O 1
ATOM 1305 N N . GLY A 1 171 ? 5.253 2.280 -11.938 1.00 96.44 171 GLY A N 1
ATOM 1306 C CA . GLY A 1 171 ? 5.112 1.516 -10.713 1.00 96.44 171 GLY A CA 1
ATOM 1307 C C . GLY A 1 171 ? 5.962 2.084 -9.583 1.00 96.44 171 GLY A C 1
ATOM 1308 O O . GLY A 1 171 ? 7.139 2.406 -9.770 1.00 96.44 171 GLY A O 1
ATOM 1309 N N . VAL A 1 172 ? 5.362 2.164 -8.397 1.00 98.81 172 VAL A N 1
ATOM 1310 C CA . VAL A 1 172 ? 6.011 2.660 -7.182 1.00 98.81 172 VAL A CA 1
ATOM 1311 C C . VAL A 1 172 ? 6.027 1.570 -6.126 1.00 98.81 172 VAL A C 1
ATOM 1313 O O . VAL A 1 172 ? 4.972 1.147 -5.661 1.00 98.81 172 VAL A O 1
ATOM 1316 N N . LEU A 1 173 ? 7.217 1.145 -5.707 1.00 98.75 173 LEU A N 1
ATOM 1317 C CA . LEU A 1 173 ? 7.393 0.305 -4.526 1.00 98.75 173 LEU A CA 1
ATOM 1318 C C . LEU A 1 173 ? 7.673 1.177 -3.307 1.00 98.75 173 LEU A C 1
ATOM 1320 O O . LEU A 1 173 ? 8.691 1.862 -3.254 1.00 98.75 173 LEU A O 1
ATOM 1324 N N . VAL A 1 174 ? 6.827 1.085 -2.287 1.00 98.75 174 VAL A N 1
ATOM 1325 C CA . VAL A 1 174 ? 7.106 1.643 -0.962 1.00 98.75 174 VAL A CA 1
ATOM 1326 C C . VAL A 1 174 ? 7.479 0.498 -0.030 1.00 98.75 174 VAL A C 1
ATOM 1328 O O . VAL A 1 174 ? 6.680 -0.411 0.211 1.00 98.75 174 VAL A O 1
ATOM 1331 N N . HIS A 1 175 ? 8.693 0.531 0.516 1.00 97.31 175 HIS A N 1
ATOM 1332 C CA . HIS A 1 175 ? 9.184 -0.532 1.386 1.00 97.31 175 HIS A CA 1
ATOM 1333 C C . HIS A 1 175 ? 9.839 -0.004 2.663 1.00 97.31 175 HIS A C 1
ATOM 1335 O O . HIS A 1 175 ? 10.256 1.148 2.785 1.00 97.31 175 HIS A O 1
ATOM 1341 N N . CYS A 1 176 ? 9.913 -0.886 3.652 1.00 95.00 176 CYS A N 1
ATOM 1342 C CA . CYS A 1 176 ? 10.755 -0.713 4.829 1.00 95.00 176 CYS A CA 1
ATOM 1343 C C . CYS A 1 176 ? 11.502 -2.027 5.088 1.00 95.00 176 CYS A C 1
ATOM 1345 O O . CYS A 1 176 ? 11.741 -2.783 4.149 1.00 95.00 176 CYS A O 1
ATOM 1347 N N . TRP A 1 177 ? 11.876 -2.310 6.340 1.00 90.75 177 TRP A N 1
ATOM 1348 C CA . TRP A 1 177 ? 12.626 -3.524 6.665 1.00 90.75 177 TRP A CA 1
ATOM 1349 C C . TRP A 1 177 ? 11.836 -4.802 6.358 1.00 90.75 177 TRP A C 1
ATOM 1351 O O . TRP A 1 177 ? 12.255 -5.597 5.528 1.00 90.75 177 TRP A O 1
ATOM 1361 N N . GLY A 1 178 ? 10.680 -4.974 7.012 1.00 88.62 178 GLY A N 1
ATOM 1362 C CA . GLY A 1 178 ? 9.817 -6.151 6.851 1.00 88.62 178 GLY A CA 1
ATOM 1363 C C . GLY A 1 178 ? 8.526 -5.898 6.074 1.00 88.62 178 GLY A C 1
ATOM 1364 O O . GLY A 1 178 ? 7.705 -6.799 5.988 1.00 88.62 178 GLY A O 1
ATOM 1365 N N . GLY A 1 179 ? 8.307 -4.675 5.576 1.00 93.69 179 GLY A N 1
ATOM 1366 C CA . GLY A 1 179 ? 7.076 -4.308 4.867 1.00 93.69 179 GLY A CA 1
ATOM 1367 C C . GLY A 1 179 ? 5.807 -4.249 5.726 1.00 93.69 179 GLY A C 1
ATOM 1368 O O . GLY A 1 179 ? 4.715 -4.302 5.177 1.00 93.69 179 GLY A O 1
ATOM 1369 N N . VAL A 1 180 ? 5.948 -4.148 7.056 1.00 93.31 180 VAL A N 1
ATOM 1370 C CA . VAL A 1 180 ? 4.831 -4.259 8.017 1.00 93.31 180 VAL A CA 1
ATOM 1371 C C . VAL A 1 180 ? 4.333 -2.902 8.515 1.00 93.31 180 VAL A C 1
ATOM 1373 O O . VAL A 1 180 ? 3.141 -2.647 8.460 1.00 93.31 180 VAL A O 1
ATOM 1376 N N . ASN A 1 181 ? 5.208 -2.026 9.027 1.00 95.62 181 ASN A N 1
ATOM 1377 C CA . ASN A 1 181 ? 4.780 -0.828 9.770 1.00 95.62 181 ASN A CA 1
ATOM 1378 C C . ASN A 1 181 ? 4.987 0.477 8.998 1.00 95.62 181 ASN A C 1
ATOM 1380 O O . ASN A 1 181 ? 4.019 1.107 8.587 1.00 95.62 181 ASN A O 1
ATOM 1384 N N . ARG A 1 182 ? 6.243 0.890 8.782 1.00 97.56 182 ARG A N 1
ATOM 1385 C CA . ARG A 1 182 ? 6.581 2.194 8.176 1.00 97.56 182 ARG A CA 1
ATOM 1386 C C . ARG A 1 182 ? 6.023 2.347 6.759 1.00 97.56 182 ARG A C 1
ATOM 1388 O O . ARG A 1 182 ? 5.337 3.323 6.470 1.00 97.56 182 ARG A O 1
ATOM 1395 N N . SER A 1 183 ? 6.285 1.372 5.887 1.00 98.19 183 SER A N 1
ATOM 1396 C CA . SER A 1 183 ? 5.785 1.392 4.509 1.00 98.19 183 SER A CA 1
ATOM 1397 C C . SER A 1 183 ? 4.274 1.215 4.431 1.00 98.19 183 SER A C 1
ATOM 1399 O O . SER A 1 183 ? 3.634 1.918 3.656 1.00 98.19 183 SER A O 1
ATOM 1401 N N . ALA A 1 184 ? 3.690 0.355 5.270 1.00 98.19 184 ALA A N 1
ATOM 1402 C CA . ALA A 1 184 ? 2.242 0.181 5.328 1.00 98.19 184 ALA A CA 1
ATOM 1403 C C . ALA A 1 184 ? 1.532 1.472 5.760 1.00 98.19 184 ALA A C 1
ATOM 1405 O O . ALA A 1 184 ? 0.559 1.874 5.130 1.00 98.19 184 ALA A O 1
ATOM 1406 N N . ALA A 1 185 ? 2.054 2.170 6.775 1.00 98.62 185 ALA A N 1
ATOM 1407 C CA . ALA A 1 185 ? 1.518 3.463 7.193 1.00 98.62 185 ALA A CA 1
ATOM 1408 C C . ALA A 1 185 ? 1.584 4.490 6.056 1.00 98.62 185 ALA A C 1
ATOM 1410 O O . ALA A 1 185 ? 0.632 5.238 5.844 1.00 98.62 185 ALA A O 1
ATOM 1411 N N . CYS A 1 186 ? 2.674 4.476 5.286 1.00 98.75 186 CYS A N 1
ATOM 1412 C CA . CYS A 1 186 ? 2.838 5.347 4.133 1.00 98.75 186 CYS A CA 1
ATOM 1413 C C . CYS A 1 186 ? 1.780 5.115 3.049 1.00 98.75 186 CYS A C 1
ATOM 1415 O O . CYS A 1 186 ? 1.108 6.058 2.632 1.00 98.75 186 CYS A O 1
ATOM 1417 N N . VAL A 1 187 ? 1.623 3.870 2.593 1.00 98.62 187 VAL A N 1
ATOM 1418 C CA . VAL A 1 187 ? 0.688 3.554 1.502 1.00 98.62 187 VAL A CA 1
ATOM 1419 C C . VAL A 1 187 ? -0.767 3.682 1.940 1.00 98.62 187 VAL A C 1
ATOM 1421 O O . VAL A 1 187 ? -1.574 4.199 1.175 1.00 98.62 187 VAL A O 1
ATOM 1424 N N . VAL A 1 188 ? -1.104 3.304 3.179 1.00 98.62 188 VAL A N 1
ATOM 1425 C CA . VAL A 1 188 ? -2.461 3.472 3.720 1.00 98.62 188 VAL A CA 1
ATOM 1426 C C . VAL A 1 188 ? -2.829 4.952 3.778 1.00 98.62 188 VAL A C 1
ATOM 1428 O O . VAL A 1 188 ? -3.876 5.324 3.259 1.00 98.62 188 VAL A O 1
ATOM 1431 N N . ALA A 1 189 ? -1.963 5.817 4.318 1.00 98.50 189 ALA A N 1
ATOM 1432 C CA . ALA A 1 189 ? -2.236 7.256 4.348 1.00 98.50 189 ALA A CA 1
ATOM 1433 C C . ALA A 1 189 ? -2.352 7.863 2.940 1.00 98.50 189 ALA A C 1
ATOM 1435 O O . ALA A 1 189 ? -3.131 8.788 2.713 1.00 98.50 189 ALA A O 1
ATOM 1436 N N . PHE A 1 190 ? -1.572 7.362 1.980 1.00 98.50 190 PHE A N 1
ATOM 1437 C CA . PHE A 1 190 ? -1.649 7.807 0.591 1.00 98.50 190 PHE A CA 1
ATOM 1438 C C . PHE A 1 190 ? -2.994 7.426 -0.045 1.00 98.50 190 PHE A C 1
ATOM 1440 O O . PHE A 1 190 ? -3.656 8.278 -0.640 1.00 98.50 190 PHE A O 1
ATOM 1447 N N . LEU A 1 191 ? -3.442 6.179 0.140 1.00 98.19 191 LEU A N 1
ATOM 1448 C CA . LEU A 1 191 ? -4.745 5.702 -0.333 1.00 98.19 191 LEU A CA 1
ATOM 1449 C C . LEU A 1 191 ? -5.904 6.505 0.274 1.00 98.19 191 LEU A C 1
ATOM 1451 O O . LEU A 1 191 ? -6.819 6.904 -0.450 1.00 98.19 191 LEU A O 1
ATOM 1455 N N . THR A 1 192 ? -5.856 6.794 1.577 1.00 97.81 192 THR A N 1
ATOM 1456 C CA . THR A 1 192 ? -6.927 7.553 2.236 1.00 97.81 192 THR A CA 1
ATOM 1457 C C . THR A 1 192 ? -6.970 9.007 1.783 1.00 97.81 192 THR A C 1
ATOM 1459 O O . THR A 1 192 ? -8.038 9.545 1.489 1.00 97.81 192 THR A O 1
ATOM 1462 N N . THR A 1 193 ? -5.814 9.658 1.662 1.00 95.75 193 THR A N 1
ATOM 1463 C CA . THR A 1 193 ? -5.760 11.093 1.350 1.00 95.75 193 THR A CA 1
ATOM 1464 C C . THR A 1 193 ? -5.964 11.410 -0.124 1.00 95.75 193 THR A C 1
ATOM 1466 O O . THR A 1 193 ? -6.775 12.289 -0.439 1.00 95.75 193 THR A O 1
ATOM 1469 N N . GLN A 1 194 ? -5.239 10.723 -1.011 1.00 94.81 194 GLN A N 1
ATOM 1470 C CA . GLN A 1 194 ? -5.198 11.021 -2.447 1.00 94.81 194 GLN A CA 1
ATOM 1471 C C . GLN A 1 194 ? -6.336 10.340 -3.206 1.00 94.81 194 GLN A C 1
ATOM 1473 O O . GLN A 1 194 ? -6.861 10.903 -4.160 1.00 94.81 194 GLN A O 1
ATOM 1478 N N . TYR A 1 195 ? -6.741 9.150 -2.756 1.00 93.88 195 TYR A N 1
ATOM 1479 C CA . TYR A 1 195 ? -7.719 8.313 -3.453 1.00 93.88 195 TYR A CA 1
ATOM 1480 C C . TYR A 1 195 ? -9.044 8.149 -2.706 1.00 93.88 195 TYR A C 1
ATOM 1482 O O . TYR A 1 195 ? -9.932 7.457 -3.200 1.00 93.88 195 TYR A O 1
ATOM 1490 N N . LYS A 1 196 ? -9.194 8.799 -1.543 1.00 95.12 196 LYS A N 1
ATOM 1491 C CA . LYS A 1 196 ? -10.418 8.787 -0.722 1.00 95.12 196 LYS A CA 1
ATOM 1492 C C . LYS A 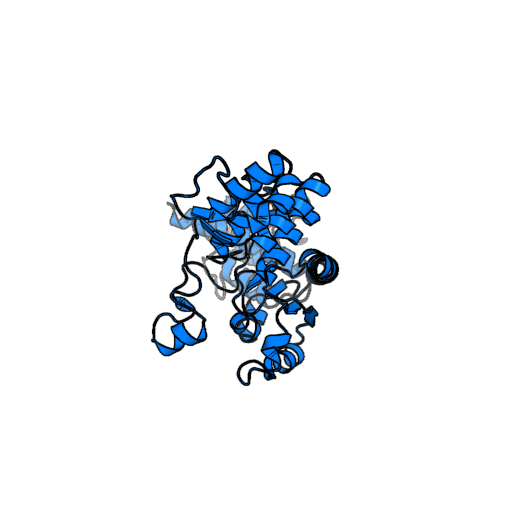1 196 ? -10.901 7.377 -0.375 1.00 95.12 196 LYS A C 1
ATOM 1494 O O . LYS A 1 196 ? -12.091 7.158 -0.179 1.00 95.12 196 LYS A O 1
ATOM 1499 N N . VAL A 1 197 ? -9.976 6.421 -0.292 1.00 97.38 197 VAL A N 1
ATOM 1500 C CA . VAL A 1 197 ? -10.276 5.097 0.252 1.00 97.38 197 VAL A CA 1
ATOM 1501 C C . VAL A 1 197 ? -10.525 5.267 1.753 1.00 97.38 197 VAL A C 1
ATOM 1503 O O . VAL A 1 197 ? -9.676 5.859 2.416 1.00 97.38 197 VAL A O 1
ATOM 1506 N N . PRO A 1 198 ? -11.633 4.774 2.324 1.00 98.38 198 PRO A N 1
ATOM 1507 C CA . PRO A 1 198 ? -11.830 4.826 3.769 1.00 98.38 198 PRO A CA 1
ATOM 1508 C C . PRO A 1 198 ? -10.678 4.151 4.526 1.00 98.38 198 PRO A C 1
ATOM 1510 O O . PRO A 1 198 ? -10.123 3.156 4.052 1.00 98.38 198 PRO A O 1
ATOM 1513 N N . LEU A 1 199 ? -10.305 4.660 5.705 1.00 98.62 199 LEU A N 1
ATOM 1514 C CA . LEU A 1 199 ? -9.142 4.160 6.454 1.00 98.62 199 LEU A CA 1
ATOM 1515 C C . LEU A 1 199 ? -9.252 2.664 6.760 1.00 98.62 199 LEU A C 1
ATOM 1517 O O . LEU A 1 199 ? -8.294 1.922 6.534 1.00 98.62 199 LEU A O 1
ATOM 1521 N N . TYR A 1 200 ? -10.416 2.213 7.230 1.00 98.50 200 TYR A N 1
ATOM 1522 C CA . TYR A 1 200 ? -10.665 0.797 7.475 1.00 98.50 200 TYR A CA 1
ATOM 1523 C C . TYR A 1 200 ? -10.488 -0.045 6.202 1.00 98.50 200 TYR A C 1
ATOM 1525 O O . TYR A 1 200 ? -9.703 -0.994 6.218 1.00 98.50 200 TYR A O 1
ATOM 1533 N N . ALA A 1 201 ? -11.137 0.329 5.092 1.00 97.62 201 ALA A N 1
ATOM 1534 C CA . ALA A 1 201 ? -11.006 -0.361 3.806 1.00 97.62 201 ALA A CA 1
ATOM 1535 C C . ALA A 1 201 ? -9.553 -0.396 3.299 1.00 97.62 201 ALA A C 1
ATOM 1537 O O . ALA A 1 201 ? -9.080 -1.439 2.848 1.00 97.62 201 ALA A O 1
ATOM 1538 N N . ALA A 1 202 ? -8.814 0.713 3.418 1.00 98.19 202 ALA A N 1
ATOM 1539 C CA . ALA A 1 202 ? -7.415 0.802 3.003 1.00 98.19 202 ALA A CA 1
ATOM 1540 C C . ALA A 1 202 ? -6.522 -0.170 3.791 1.00 98.19 202 ALA A C 1
ATOM 1542 O O . ALA A 1 202 ? -5.676 -0.846 3.199 1.00 98.19 202 ALA A O 1
ATOM 1543 N N . VAL A 1 203 ? -6.715 -0.270 5.112 1.00 98.19 203 VAL A N 1
ATOM 1544 C CA . VAL A 1 203 ? -5.977 -1.219 5.962 1.00 98.19 203 VAL A CA 1
ATOM 1545 C C . VAL A 1 203 ? -6.394 -2.655 5.664 1.00 98.19 203 VAL A C 1
ATOM 1547 O O . VAL A 1 203 ? -5.524 -3.501 5.468 1.00 98.19 203 VAL A O 1
ATOM 1550 N N . ALA A 1 204 ? -7.697 -2.934 5.607 1.00 96.56 204 ALA A N 1
ATOM 1551 C CA . ALA A 1 204 ? -8.223 -4.273 5.367 1.00 96.56 204 ALA A CA 1
ATOM 1552 C C . ALA A 1 204 ? -7.759 -4.825 4.014 1.00 96.56 204 ALA A C 1
ATOM 1554 O O . ALA A 1 204 ? -7.296 -5.961 3.940 1.00 96.56 204 ALA A O 1
ATOM 1555 N N . GLU A 1 205 ? -7.813 -4.017 2.955 1.00 95.06 205 GLU A N 1
ATOM 1556 C CA . GLU A 1 205 ? -7.375 -4.449 1.631 1.00 95.06 205 GLU A CA 1
ATOM 1557 C C . GLU A 1 205 ? -5.855 -4.613 1.557 1.00 95.06 205 GLU A C 1
ATOM 1559 O O . GLU A 1 205 ? -5.363 -5.636 1.083 1.00 95.06 205 GLU A O 1
ATOM 1564 N N . SER A 1 206 ? -5.094 -3.679 2.131 1.00 95.69 206 SER A N 1
ATOM 1565 C CA . SER A 1 206 ? -3.636 -3.817 2.196 1.00 95.69 206 SER A CA 1
ATOM 1566 C C . SER A 1 206 ? -3.214 -5.068 2.980 1.00 95.69 206 SER A C 1
ATOM 1568 O O . SER A 1 206 ? -2.252 -5.728 2.593 1.00 95.69 206 SER A O 1
ATOM 1570 N N . MET A 1 207 ? -3.954 -5.441 4.032 1.00 93.00 207 MET A N 1
ATOM 1571 C CA . MET A 1 207 ? -3.729 -6.664 4.812 1.00 93.00 207 MET A CA 1
ATOM 1572 C C . MET A 1 207 ? -3.975 -7.936 3.986 1.00 93.00 207 MET A C 1
ATOM 1574 O O . MET A 1 207 ? -3.232 -8.905 4.124 1.00 93.00 207 MET A O 1
ATOM 1578 N N . LYS A 1 208 ? -4.980 -7.948 3.099 1.00 90.94 208 LYS A N 1
ATOM 1579 C CA . LYS A 1 208 ? -5.236 -9.087 2.196 1.00 90.94 208 LYS A CA 1
ATOM 1580 C C . LYS A 1 208 ? -4.124 -9.273 1.171 1.00 90.94 208 LYS A C 1
ATOM 1582 O O . LYS A 1 208 ? -3.755 -10.405 0.887 1.00 90.94 208 LYS A O 1
ATOM 1587 N N . GLN A 1 209 ? -3.601 -8.179 0.618 1.00 90.50 209 GLN A N 1
ATOM 1588 C CA . GLN A 1 209 ? -2.595 -8.249 -0.447 1.00 90.50 209 GLN A CA 1
ATOM 1589 C C . GLN A 1 209 ? -1.183 -8.483 0.101 1.00 90.50 209 GLN A C 1
ATOM 1591 O O . GLN A 1 209 ? -0.381 -9.199 -0.501 1.00 90.50 209 GLN A O 1
ATOM 1596 N N . ARG A 1 210 ? -0.857 -7.873 1.248 1.00 91.19 210 ARG A N 1
ATOM 1597 C CA . ARG A 1 210 ? 0.486 -7.927 1.840 1.00 91.19 210 ARG A CA 1
ATOM 1598 C C . ARG A 1 210 ? 0.649 -9.005 2.902 1.00 91.19 210 ARG A C 1
ATOM 1600 O O . ARG A 1 210 ? 1.780 -9.449 3.075 1.00 91.19 210 ARG A O 1
ATOM 1607 N N . GLY A 1 211 ? -0.423 -9.388 3.595 1.00 88.94 211 GLY A N 1
ATOM 1608 C CA . GLY A 1 211 ? -0.399 -10.143 4.851 1.00 88.94 211 GLY A CA 1
ATOM 1609 C C . GLY A 1 211 ? -0.417 -9.209 6.067 1.00 88.94 211 GLY A C 1
ATOM 1610 O O . GLY A 1 211 ? -0.895 -8.080 5.985 1.00 88.94 211 GLY A O 1
ATOM 1611 N N . THR A 1 212 ? 0.116 -9.655 7.207 1.00 88.88 212 THR A N 1
ATOM 1612 C CA . THR A 1 212 ? 0.202 -8.847 8.439 1.00 88.88 212 THR A CA 1
ATOM 1613 C C . THR A 1 212 ? 0.884 -7.485 8.227 1.00 88.88 212 THR A C 1
ATOM 1615 O O . THR A 1 212 ? 2.083 -7.415 7.952 1.00 88.88 212 THR A O 1
ATOM 1618 N N . ILE A 1 213 ? 0.142 -6.398 8.462 1.00 94.06 213 ILE A N 1
ATOM 1619 C CA . ILE A 1 213 ? 0.624 -5.009 8.442 1.00 94.06 213 ILE A CA 1
ATOM 1620 C C . ILE A 1 213 ? 0.181 -4.226 9.688 1.00 94.06 213 ILE A C 1
ATOM 1622 O O . ILE A 1 213 ? -0.728 -4.625 10.419 1.00 94.06 213 ILE A O 1
ATOM 1626 N N . LEU A 1 214 ? 0.823 -3.077 9.913 1.00 95.56 214 LEU A N 1
ATOM 1627 C CA . LEU A 1 214 ? 0.524 -2.108 10.969 1.00 95.56 214 LEU A CA 1
ATOM 1628 C C . LEU A 1 214 ? 0.447 -2.744 12.362 1.00 95.56 214 LEU A C 1
ATOM 1630 O O . LEU A 1 214 ? -0.495 -2.500 13.101 1.00 95.56 214 LEU A O 1
ATOM 1634 N N . THR A 1 215 ? 1.406 -3.574 12.760 1.00 92.94 215 THR A N 1
ATOM 1635 C CA . THR A 1 215 ? 1.460 -4.110 14.134 1.00 92.94 215 THR A CA 1
ATOM 1636 C C . THR A 1 215 ? 1.859 -3.050 15.168 1.00 92.94 215 THR A C 1
ATOM 1638 O O . THR A 1 215 ? 1.586 -3.207 16.357 1.00 92.94 215 THR A O 1
ATOM 1641 N N . ASN A 1 216 ? 2.460 -1.945 14.723 1.00 94.75 216 ASN A N 1
ATOM 1642 C CA . ASN A 1 216 ? 2.759 -0.779 15.543 1.00 94.75 216 ASN A CA 1
ATOM 1643 C C . ASN A 1 216 ? 1.483 0.043 15.815 1.00 94.75 216 ASN A C 1
ATOM 1645 O O . ASN A 1 216 ? 0.985 0.763 14.946 1.00 94.75 216 ASN A O 1
ATOM 1649 N N . GLN A 1 217 ? 0.980 -0.039 17.050 1.00 95.12 217 GLN A N 1
ATOM 1650 C CA . GLN A 1 217 ? -0.257 0.631 17.466 1.00 95.12 217 GLN A CA 1
ATOM 1651 C C . GLN A 1 217 ? -0.171 2.162 17.449 1.00 95.12 217 GLN A C 1
ATOM 1653 O O . GLN A 1 217 ? -1.158 2.823 17.132 1.00 95.12 217 GLN A O 1
ATOM 1658 N N . SER A 1 218 ? 1.013 2.736 17.687 1.00 96.62 218 SER A N 1
ATOM 1659 C CA . SER A 1 218 ? 1.206 4.188 17.581 1.00 96.62 218 SER A CA 1
ATOM 1660 C C . SER A 1 218 ? 0.963 4.671 16.151 1.00 96.62 218 SER A C 1
ATOM 1662 O O . SER A 1 218 ? 0.332 5.704 15.943 1.00 96.62 218 SER A O 1
ATOM 1664 N N . PHE A 1 219 ? 1.375 3.904 15.137 1.00 98.19 219 PHE A N 1
ATOM 1665 C CA . PHE A 1 219 ? 1.115 4.282 13.745 1.00 98.19 219 PHE A CA 1
ATOM 1666 C C . PHE A 1 219 ? -0.371 4.201 13.395 1.00 98.19 219 PHE A C 1
ATOM 1668 O O . PHE A 1 219 ? -0.857 5.075 12.681 1.00 98.19 219 PHE A O 1
ATOM 1675 N N . ARG A 1 220 ? -1.119 3.228 13.938 1.00 98.12 220 ARG A N 1
ATOM 1676 C CA . ARG A 1 220 ? -2.587 3.197 13.787 1.00 98.12 220 ARG A CA 1
ATOM 1677 C C . ARG A 1 220 ? -3.237 4.425 14.417 1.00 98.12 220 ARG A C 1
ATOM 1679 O O . ARG A 1 220 ? -4.043 5.075 13.759 1.00 98.12 220 ARG A O 1
ATOM 1686 N N . ALA A 1 221 ? -2.842 4.773 15.643 1.00 97.62 221 ALA A N 1
ATOM 1687 C CA . ALA A 1 221 ? -3.324 5.962 16.344 1.00 97.62 221 ALA A CA 1
ATOM 1688 C C . ALA A 1 221 ? -3.059 7.242 15.547 1.00 97.62 221 ALA A C 1
ATOM 1690 O O . ALA A 1 221 ? -3.964 8.052 15.353 1.00 97.62 221 ALA A O 1
ATOM 1691 N N . GLN A 1 222 ? -1.846 7.392 15.011 1.00 98.31 222 GLN A N 1
ATOM 1692 C CA . GLN A 1 222 ? -1.497 8.547 14.190 1.00 98.31 222 GLN A CA 1
ATOM 1693 C C . GLN A 1 222 ? -2.286 8.593 12.871 1.00 98.31 222 GLN A C 1
ATOM 1695 O O . GLN A 1 222 ? -2.709 9.675 12.474 1.00 98.31 222 GLN A O 1
ATOM 1700 N N . LEU A 1 223 ? -2.514 7.455 12.200 1.00 98.62 223 LEU A N 1
ATOM 1701 C CA . LEU A 1 223 ? -3.328 7.390 10.976 1.00 98.62 223 LEU A CA 1
ATOM 1702 C C . LEU A 1 223 ? -4.788 7.762 11.238 1.00 98.62 223 LEU A C 1
ATOM 1704 O O . LEU A 1 223 ? -5.346 8.558 10.486 1.00 98.62 223 LEU A O 1
ATOM 1708 N N . VAL A 1 224 ? -5.387 7.212 12.300 1.00 98.62 224 VAL A N 1
ATOM 1709 C CA . VAL A 1 224 ? -6.764 7.528 12.710 1.00 98.62 224 VAL A CA 1
ATOM 1710 C C . VAL A 1 224 ? -6.887 9.012 13.020 1.00 98.62 224 VAL A C 1
ATOM 1712 O O . VAL A 1 224 ? -7.714 9.687 12.413 1.00 98.62 224 VAL A O 1
ATOM 1715 N N . ARG A 1 225 ? -6.009 9.538 13.883 1.00 97.94 225 ARG A N 1
ATOM 1716 C CA . ARG A 1 225 ? -5.988 10.959 14.247 1.00 97.94 225 ARG A CA 1
ATOM 1717 C C . ARG A 1 225 ? -5.861 11.851 13.020 1.00 97.94 225 ARG A C 1
ATOM 1719 O O . ARG A 1 225 ? -6.591 12.828 12.883 1.00 97.94 225 ARG A O 1
ATOM 1726 N N . PHE A 1 226 ? -4.937 11.515 12.126 1.00 98.06 226 PHE A N 1
ATOM 1727 C CA . PHE A 1 226 ? -4.703 12.277 10.909 1.00 98.06 226 PHE A CA 1
ATOM 1728 C C . PHE A 1 226 ? -5.916 12.256 9.974 1.00 98.06 226 PHE A C 1
ATOM 1730 O O . PHE A 1 226 ? -6.313 13.306 9.479 1.00 98.06 226 PHE A O 1
ATOM 1737 N N . CYS A 1 227 ? -6.536 11.094 9.760 1.00 98.25 227 CYS A N 1
ATOM 1738 C CA . CYS A 1 227 ? -7.727 10.991 8.919 1.00 98.25 227 CYS A CA 1
ATOM 1739 C C . CYS A 1 227 ? -8.919 11.743 9.534 1.00 98.25 227 CYS A C 1
ATOM 1741 O O . CYS A 1 227 ? -9.593 12.480 8.819 1.00 98.25 227 CYS A O 1
ATOM 1743 N N . PHE A 1 228 ? -9.109 11.644 10.853 1.00 98.12 228 PHE A N 1
ATOM 1744 C CA . PHE A 1 228 ? -10.160 12.350 11.590 1.00 98.12 228 PHE A CA 1
ATOM 1745 C C . PHE A 1 228 ? -10.013 13.871 11.462 1.00 98.12 228 PHE A C 1
ATOM 1747 O O . PHE A 1 228 ? -10.950 14.563 11.076 1.00 98.12 228 PHE A O 1
ATOM 1754 N N . GLN A 1 229 ? -8.807 14.397 11.697 1.00 96.81 229 GLN A N 1
ATOM 1755 C CA . GLN A 1 229 ? -8.516 15.832 11.578 1.00 96.81 229 GLN A CA 1
ATOM 1756 C C . GLN A 1 229 ? -8.719 16.382 10.160 1.00 96.81 229 GLN A C 1
ATOM 1758 O O . GLN A 1 229 ? -8.949 17.576 9.994 1.00 96.81 229 GLN A O 1
ATOM 1763 N N . GLN A 1 230 ? -8.624 15.524 9.144 1.00 96.25 230 GLN A N 1
ATOM 1764 C CA . GLN A 1 230 ? -8.822 15.876 7.737 1.00 96.25 230 GLN A CA 1
ATOM 1765 C C . GLN A 1 230 ? -10.264 15.626 7.257 1.00 96.25 230 GLN A C 1
ATOM 1767 O O . GLN A 1 230 ? -10.544 15.815 6.073 1.00 96.25 230 GLN A O 1
ATOM 1772 N N . GLY A 1 231 ? -11.169 15.174 8.136 1.00 97.44 231 GLY A N 1
ATOM 1773 C CA . GLY A 1 231 ? -12.550 14.835 7.779 1.00 97.44 231 GLY A CA 1
ATOM 1774 C C . GLY A 1 231 ? -12.660 13.671 6.786 1.00 97.44 231 GLY A C 1
ATOM 1775 O O . GLY A 1 231 ? -13.560 13.661 5.949 1.00 97.44 231 GLY A O 1
ATOM 1776 N N . LEU A 1 232 ? -11.713 12.728 6.817 1.00 97.75 232 LEU A N 1
ATOM 1777 C CA . LEU A 1 232 ? -11.723 11.539 5.963 1.00 97.75 232 LEU A CA 1
ATOM 1778 C C . LEU A 1 232 ? -12.525 10.411 6.614 1.00 97.75 232 LEU A C 1
ATOM 1780 O O . LEU A 1 232 ? -12.516 10.261 7.833 1.00 97.75 232 LEU A O 1
ATOM 1784 N N . ASP A 1 233 ? -13.149 9.571 5.788 1.00 97.75 233 ASP A N 1
ATOM 1785 C CA . ASP A 1 233 ? -13.903 8.411 6.261 1.00 97.75 233 ASP A CA 1
ATOM 1786 C C . ASP A 1 233 ? -12.984 7.401 6.972 1.00 97.75 233 ASP A C 1
ATOM 1788 O O . ASP A 1 233 ? -12.074 6.815 6.375 1.00 97.75 233 ASP A O 1
ATOM 1792 N N . LEU A 1 234 ? -13.226 7.196 8.267 1.00 98.19 234 LEU A N 1
ATOM 1793 C CA . LEU A 1 234 ? -12.471 6.259 9.094 1.00 98.19 234 LEU A CA 1
ATOM 1794 C C . LEU A 1 234 ? -12.969 4.814 8.972 1.00 98.19 234 LEU A C 1
ATOM 1796 O O . LEU A 1 234 ? -12.188 3.874 9.147 1.00 98.19 234 LEU A O 1
ATOM 1800 N N . CYS A 1 235 ? -14.262 4.631 8.711 1.00 95.69 235 CYS A N 1
ATOM 1801 C CA . CYS A 1 235 ? -14.991 3.402 9.017 1.00 95.69 235 CYS A CA 1
ATOM 1802 C C . CYS A 1 235 ? -15.569 2.700 7.788 1.00 95.69 235 CYS A C 1
ATOM 1804 O O . CYS A 1 235 ? -15.950 1.534 7.925 1.00 95.69 235 CYS A O 1
ATOM 1806 N N . GLY A 1 236 ? -15.638 3.356 6.629 1.00 95.38 236 GLY A N 1
ATOM 1807 C CA . GLY A 1 236 ? -16.103 2.751 5.384 1.00 95.38 236 GLY A CA 1
ATOM 1808 C C . GLY A 1 236 ? -15.365 1.452 5.044 1.00 95.38 236 GLY A C 1
ATOM 1809 O O . GLY A 1 236 ? -14.173 1.288 5.319 1.00 95.38 236 GLY A O 1
ATOM 1810 N N . GLU A 1 237 ? -16.096 0.496 4.477 1.00 94.75 237 GLU A N 1
ATOM 1811 C CA . GLU A 1 237 ? -15.594 -0.862 4.206 1.00 94.75 237 GLU A CA 1
ATOM 1812 C C . GLU A 1 237 ? -15.296 -1.104 2.729 1.00 94.75 237 GLU A C 1
ATOM 1814 O O . GLU A 1 237 ? -14.572 -2.036 2.381 1.00 94.75 237 GLU A O 1
ATOM 1819 N N . GLU A 1 238 ? -15.801 -0.229 1.864 1.00 91.69 238 GLU A N 1
ATOM 1820 C CA . GLU A 1 238 ? -15.665 -0.360 0.425 1.00 91.69 238 GLU A CA 1
ATOM 1821 C C . GLU A 1 238 ? -14.550 0.533 -0.111 1.00 91.69 238 GLU A C 1
ATOM 1823 O O . GLU A 1 238 ? -14.429 1.715 0.216 1.00 91.69 238 GLU A O 1
ATOM 1828 N N . VAL A 1 239 ? -13.733 -0.045 -0.985 1.00 89.88 239 VAL A N 1
ATOM 1829 C CA . VAL A 1 239 ? -12.790 0.714 -1.799 1.00 89.88 239 VAL A CA 1
ATOM 1830 C C . VAL A 1 239 ? -13.552 1.301 -2.997 1.00 89.88 239 VAL A C 1
ATOM 1832 O O . VAL A 1 239 ? -14.308 0.564 -3.634 1.00 89.88 239 VAL A O 1
ATOM 1835 N N . PRO A 1 240 ? -13.327 2.576 -3.373 1.00 89.06 240 PRO A N 1
ATOM 1836 C CA . PRO A 1 240 ? -13.949 3.182 -4.546 1.00 89.06 240 PRO A CA 1
ATOM 1837 C C . PRO A 1 240 ? -13.834 2.303 -5.799 1.00 89.06 240 PRO A C 1
ATOM 1839 O O . PRO A 1 240 ? -12.733 1.929 -6.211 1.00 89.06 240 PRO A O 1
ATOM 1842 N N . ALA A 1 241 ? -14.972 2.016 -6.441 1.00 82.88 241 ALA A N 1
ATOM 1843 C CA . ALA A 1 241 ? -15.059 1.098 -7.581 1.00 82.88 241 ALA A CA 1
ATOM 1844 C C . ALA A 1 241 ? -14.101 1.461 -8.727 1.00 82.88 241 ALA A C 1
ATOM 1846 O O . ALA A 1 241 ? -13.555 0.576 -9.382 1.00 82.88 241 ALA A O 1
ATOM 1847 N N . ALA A 1 242 ? -13.824 2.754 -8.918 1.00 82.06 242 ALA A N 1
ATOM 1848 C CA . ALA A 1 242 ? -12.876 3.248 -9.911 1.00 82.06 242 ALA A CA 1
ATOM 1849 C C . ALA A 1 242 ? -11.446 2.703 -9.738 1.00 82.06 242 ALA A C 1
ATOM 1851 O O . ALA A 1 242 ? -10.687 2.731 -10.700 1.00 82.06 242 ALA A O 1
ATOM 1852 N N . LEU A 1 243 ? -11.070 2.215 -8.550 1.00 82.62 243 LEU A N 1
ATOM 1853 C CA . LEU A 1 243 ? -9.746 1.649 -8.260 1.00 82.62 243 LEU A CA 1
ATOM 1854 C C . LEU A 1 243 ? -9.702 0.119 -8.378 1.00 82.62 243 LEU A C 1
ATOM 1856 O O . LEU A 1 243 ? -8.621 -0.444 -8.571 1.00 82.62 243 LEU A O 1
ATOM 1860 N N . TRP A 1 244 ? -10.866 -0.531 -8.278 1.00 70.56 244 TRP A N 1
ATOM 1861 C CA . TRP A 1 244 ? -11.031 -1.986 -8.344 1.00 70.56 244 TRP A CA 1
ATOM 1862 C C . TRP A 1 244 ? -11.403 -2.481 -9.725 1.00 70.56 244 TRP A C 1
ATOM 1864 O O . TRP A 1 244 ? -10.815 -3.441 -10.222 1.00 70.56 244 TRP A O 1
ATOM 1874 N N . GLN A 1 245 ? -12.398 -1.843 -10.332 1.00 55.00 245 GLN A N 1
ATOM 1875 C CA . GLN A 1 245 ? -12.857 -2.265 -11.635 1.00 55.00 245 GLN A CA 1
ATOM 1876 C C . GLN A 1 245 ? -11.751 -1.976 -12.642 1.00 55.00 245 GLN A C 1
ATOM 1878 O O . GLN A 1 245 ? -11.175 -0.888 -12.593 1.00 55.00 245 GLN A O 1
ATOM 1883 N N . PRO A 1 246 ? -11.435 -2.895 -13.570 1.00 45.22 246 PRO A N 1
ATOM 1884 C CA . PRO A 1 246 ? -10.640 -2.523 -14.733 1.00 45.22 246 PRO A CA 1
ATOM 1885 C C . PRO A 1 246 ? -11.244 -1.256 -15.370 1.00 45.22 246 PRO A C 1
ATOM 1887 O O . PRO A 1 246 ? -12.411 -0.941 -15.113 1.00 45.22 246 PRO A O 1
ATOM 1890 N N . PRO A 1 247 ? -10.484 -0.480 -16.169 1.00 43.16 247 PRO A N 1
ATOM 1891 C CA . PRO A 1 247 ? -11.120 0.512 -17.028 1.00 43.16 247 PRO A CA 1
ATOM 1892 C C . PRO A 1 247 ? -12.368 -0.124 -17.632 1.00 43.16 247 PRO A C 1
ATOM 1894 O O . PRO A 1 247 ? -12.254 -1.212 -18.197 1.00 43.16 247 PRO A O 1
ATOM 1897 N N . ALA A 1 248 ? -13.535 0.520 -17.473 1.00 44.91 248 ALA A N 1
ATOM 1898 C CA . ALA A 1 248 ? -14.620 0.295 -18.417 1.00 44.91 248 ALA A CA 1
ATOM 1899 C C . ALA A 1 248 ? -13.941 0.298 -19.783 1.00 44.91 248 ALA A C 1
ATOM 1901 O O . ALA A 1 248 ? -13.142 1.215 -20.015 1.00 44.91 248 ALA A O 1
ATOM 1902 N N . ASP A 1 249 ? -14.099 -0.800 -20.531 1.00 44.47 249 ASP A N 1
ATOM 1903 C CA . ASP A 1 249 ? -13.248 -1.139 -21.671 1.00 44.47 249 ASP A CA 1
ATOM 1904 C C . ASP A 1 249 ? -12.783 0.131 -22.384 1.00 44.47 249 ASP A C 1
ATOM 1906 O O . ASP A 1 249 ? -13.632 0.942 -22.757 1.00 44.47 249 ASP A O 1
ATOM 1910 N N . PRO A 1 250 ? -11.469 0.356 -22.572 1.00 42.84 250 PRO A N 1
ATOM 1911 C CA . PRO A 1 250 ? -10.951 1.620 -23.097 1.00 42.84 250 PRO A CA 1
ATOM 1912 C C . PRO A 1 250 ? -11.364 1.902 -24.551 1.00 42.84 250 PRO A C 1
ATOM 1914 O O . PRO A 1 250 ? -10.862 2.838 -25.168 1.00 42.84 250 PRO A O 1
ATOM 1917 N N . VAL A 1 251 ? -12.306 1.141 -25.100 1.00 46.22 251 VAL A N 1
ATOM 1918 C CA . VAL A 1 251 ? -13.114 1.587 -26.218 1.00 46.22 251 VAL A CA 1
ATOM 1919 C C . VAL A 1 251 ? -14.105 2.618 -25.678 1.00 46.22 251 VAL A C 1
ATOM 1921 O O . VAL A 1 251 ? -15.265 2.324 -25.395 1.00 46.22 251 VAL A O 1
ATOM 1924 N N . ALA A 1 252 ? -13.680 3.880 -25.621 1.00 42.91 252 ALA A N 1
ATOM 1925 C CA . ALA A 1 252 ? -14.633 4.907 -25.999 1.00 42.91 252 ALA A CA 1
ATOM 1926 C C . ALA A 1 252 ? -15.157 4.476 -27.377 1.00 42.91 252 ALA A C 1
ATOM 1928 O O . ALA A 1 252 ? -14.406 4.445 -28.351 1.00 42.91 252 ALA A O 1
ATOM 1929 N N . LEU A 1 253 ? -16.427 4.068 -27.430 1.00 46.88 253 LEU A N 1
ATOM 1930 C CA . LEU A 1 253 ? -17.153 3.599 -28.615 1.00 46.88 253 LEU A CA 1
ATOM 1931 C C . LEU A 1 253 ? -17.023 4.523 -29.840 1.00 46.88 253 LEU A C 1
ATOM 1933 O O . LEU A 1 253 ? -17.490 4.143 -30.902 1.00 46.88 253 LEU A O 1
ATOM 1937 N N . GLY A 1 254 ? -16.405 5.703 -29.724 1.00 48.34 254 GLY A N 1
ATOM 1938 C CA . GLY A 1 254 ? -16.128 6.627 -30.822 1.00 48.34 254 GLY A CA 1
ATOM 1939 C C . GLY A 1 254 ? -15.139 6.095 -31.866 1.00 48.34 254 GLY A C 1
ATOM 1940 O O . GLY A 1 254 ? -15.450 6.147 -33.052 1.00 48.34 254 GLY A O 1
ATOM 1941 N N . ASP A 1 255 ? -13.999 5.513 -31.469 1.00 46.75 255 ASP A N 1
ATOM 1942 C CA . ASP A 1 255 ? -12.948 5.113 -32.433 1.00 46.75 255 ASP A CA 1
ATOM 1943 C C . ASP A 1 255 ? -13.206 3.745 -33.095 1.00 46.75 255 ASP A C 1
ATOM 1945 O O . ASP A 1 255 ? -12.656 3.438 -34.152 1.00 46.75 255 ASP A O 1
ATOM 1949 N N . ALA A 1 256 ? -14.092 2.923 -32.521 1.00 55.97 256 ALA A N 1
ATOM 1950 C CA . ALA A 1 256 ? -14.510 1.640 -33.098 1.00 55.97 256 ALA A CA 1
ATOM 1951 C C . ALA A 1 256 ? -15.605 1.779 -34.177 1.00 55.97 256 ALA A C 1
ATOM 1953 O O . ALA A 1 256 ? -16.017 0.788 -34.780 1.00 55.97 256 ALA A O 1
ATOM 1954 N N . GLN A 1 257 ? -16.113 2.989 -34.440 1.00 62.19 257 GLN A N 1
ATOM 1955 C CA . GLN A 1 257 ? -17.266 3.175 -35.330 1.00 62.19 257 GLN A CA 1
ATOM 1956 C C . GLN A 1 257 ? -16.924 3.122 -36.820 1.00 62.19 257 GLN A C 1
ATOM 1958 O O . GLN A 1 257 ? -17.804 2.782 -37.619 1.00 62.19 257 GLN A O 1
ATOM 1963 N N . SER A 1 258 ? -15.675 3.377 -37.218 1.00 75.31 258 SER A N 1
ATOM 1964 C CA . SER A 1 258 ? -15.275 3.401 -38.631 1.00 75.31 258 SER A CA 1
ATOM 1965 C C . SER A 1 258 ? -14.245 2.320 -38.971 1.00 75.31 258 SER A C 1
ATOM 1967 O O . SER A 1 258 ? -13.357 1.993 -38.190 1.00 75.31 258 SER A O 1
ATOM 1969 N N . CYS A 1 259 ? -14.411 1.702 -40.143 1.00 80.88 259 CYS A N 1
ATOM 1970 C CA . CYS A 1 259 ? -13.418 0.785 -40.695 1.00 80.88 259 CYS A CA 1
ATOM 1971 C C . CYS A 1 259 ? -12.247 1.619 -41.228 1.00 80.88 259 CYS A C 1
ATOM 1973 O O . CYS A 1 259 ? -12.468 2.588 -41.952 1.00 80.88 259 CYS A O 1
ATOM 1975 N N . ASN A 1 260 ? -11.016 1.236 -40.892 1.00 79.19 260 ASN A N 1
ATOM 1976 C CA . ASN A 1 260 ? -9.802 1.938 -41.317 1.00 79.19 260 ASN A CA 1
ATOM 1977 C C . ASN A 1 260 ? -9.278 1.461 -42.689 1.00 79.19 260 ASN A C 1
ATOM 1979 O O . ASN A 1 260 ? -8.187 1.856 -43.094 1.00 79.19 260 ASN A O 1
ATOM 1983 N N . ASP A 1 261 ? -10.038 0.622 -43.404 1.00 79.62 261 ASP A N 1
ATOM 1984 C CA . ASP A 1 261 ? -9.666 0.091 -44.713 1.00 79.62 261 ASP A CA 1
ATOM 1985 C C . ASP A 1 261 ? -10.401 0.802 -45.862 1.00 79.62 261 ASP A C 1
ATOM 1987 O O . ASP A 1 261 ? -11.547 0.461 -46.182 1.00 79.62 261 ASP A O 1
ATOM 1991 N N . PRO A 1 262 ? -9.735 1.738 -46.563 1.00 73.50 262 PRO A N 1
ATOM 1992 C CA . PRO A 1 262 ? -10.332 2.450 -47.691 1.00 73.50 262 PRO A CA 1
ATOM 1993 C C . PRO A 1 262 ? -10.608 1.534 -48.894 1.00 73.50 262 PRO A C 1
ATOM 1995 O O . PRO A 1 262 ? -11.345 1.908 -49.803 1.00 73.50 262 PRO A O 1
ATOM 1998 N N . THR A 1 263 ? -10.035 0.327 -48.913 1.00 75.81 263 THR A N 1
ATOM 1999 C CA . THR A 1 263 ? -10.145 -0.628 -50.024 1.00 75.81 263 THR A CA 1
ATOM 2000 C C . THR A 1 263 ? -11.191 -1.724 -49.799 1.00 75.81 263 THR A C 1
ATOM 2002 O O . THR A 1 263 ? -11.357 -2.583 -50.665 1.00 75.81 263 THR A O 1
ATOM 2005 N N . LYS A 1 264 ? -11.908 -1.702 -48.661 1.00 73.88 264 LYS A N 1
ATOM 2006 C CA . LYS A 1 264 ? -12.958 -2.674 -48.283 1.00 73.88 264 LYS A CA 1
ATOM 2007 C C . LYS A 1 264 ? -12.526 -4.152 -48.353 1.00 73.88 264 LYS A C 1
ATOM 2009 O O . LYS A 1 264 ? -13.357 -5.047 -48.496 1.00 73.88 264 LYS A O 1
ATOM 2014 N N . ARG A 1 265 ? -11.233 -4.445 -48.220 1.00 72.00 265 ARG A N 1
ATOM 2015 C CA . ARG A 1 265 ? -10.685 -5.808 -48.136 1.00 72.00 265 ARG A CA 1
ATOM 2016 C C . ARG A 1 265 ? -11.086 -6.515 -46.843 1.00 72.00 265 ARG A C 1
ATOM 2018 O O . ARG A 1 265 ? -11.091 -7.742 -46.836 1.00 72.00 265 ARG A O 1
ATOM 2025 N N . HIS A 1 266 ? -11.448 -5.776 -45.791 1.00 76.56 266 HIS A N 1
ATOM 2026 C CA . HIS A 1 266 ? -11.931 -6.348 -44.525 1.00 76.56 266 HIS A CA 1
ATOM 2027 C C . HIS A 1 266 ? -13.305 -7.019 -44.613 1.00 76.56 266 HIS A C 1
ATOM 2029 O O . HIS A 1 266 ? -13.621 -7.769 -43.708 1.00 76.56 266 HIS A O 1
ATOM 2035 N N . LYS A 1 267 ? -14.121 -6.781 -45.652 1.00 69.12 267 LYS A N 1
ATOM 2036 C CA . LYS A 1 267 ? -15.446 -7.412 -45.835 1.00 69.12 267 LYS A CA 1
ATOM 2037 C C . LYS A 1 267 ? -15.676 -7.782 -47.302 1.00 69.12 267 LYS A C 1
ATOM 2039 O O . LYS A 1 267 ? -16.419 -7.105 -48.008 1.00 69.12 267 LYS A O 1
ATOM 2044 N N . LYS A 1 268 ? -15.008 -8.827 -47.791 1.00 64.94 268 LYS A N 1
ATOM 2045 C CA . LYS A 1 268 ? -15.272 -9.361 -49.137 1.00 64.94 268 LYS A CA 1
ATOM 2046 C C . LYS A 1 268 ? -16.374 -10.415 -49.092 1.00 64.94 268 LYS A C 1
ATOM 2048 O O . LYS A 1 268 ? -16.360 -11.276 -48.220 1.00 64.94 268 LYS A O 1
ATOM 2053 N N . GLU A 1 269 ? -17.280 -10.369 -50.062 1.00 56.25 269 GLU A N 1
ATOM 2054 C CA . GLU A 1 269 ? -18.302 -11.398 -50.256 1.00 56.25 269 GLU A CA 1
ATOM 2055 C C . GLU A 1 269 ? -17.707 -12.660 -50.923 1.00 56.25 269 GLU A C 1
ATOM 2057 O O . GLU A 1 269 ? -16.742 -12.561 -51.699 1.00 56.25 269 GLU A O 1
ATOM 2062 N N . PRO A 1 270 ? -18.254 -13.859 -50.639 1.00 48.44 270 PRO A N 1
ATOM 2063 C CA . PRO A 1 270 ? -17.876 -15.097 -51.323 1.00 48.44 270 PRO A CA 1
ATOM 2064 C C . PRO A 1 270 ? -17.985 -14.945 -52.855 1.00 48.44 270 PRO A C 1
ATOM 2066 O O . PRO A 1 270 ? -18.877 -14.245 -53.328 1.00 48.44 270 PRO A O 1
ATOM 2069 N N . PRO A 1 271 ? -17.102 -15.578 -53.659 1.00 48.66 271 PRO A N 1
ATOM 2070 C CA . PRO A 1 271 ? -16.420 -16.841 -53.362 1.00 48.66 271 PRO A CA 1
ATOM 2071 C C . PRO A 1 271 ? -14.917 -16.717 -53.055 1.00 48.66 271 PRO A C 1
ATOM 2073 O O . PRO A 1 271 ? -14.227 -17.732 -53.009 1.00 48.66 271 PRO A O 1
ATOM 2076 N N . LYS A 1 272 ? -14.363 -15.504 -52.905 1.00 53.78 272 LYS A N 1
ATOM 2077 C CA . LYS A 1 272 ? -12.898 -15.331 -52.921 1.00 53.78 272 LYS A CA 1
ATOM 2078 C C . LYS A 1 272 ? -12.187 -15.508 -51.576 1.00 53.78 272 LYS A C 1
ATOM 2080 O O . LYS A 1 272 ? -11.035 -15.915 -51.611 1.00 53.78 272 LYS A O 1
ATOM 2085 N N . ASP A 1 273 ? -12.822 -15.252 -50.429 1.00 64.06 273 ASP A N 1
ATOM 2086 C CA . ASP A 1 273 ? -12.149 -15.263 -49.118 1.00 64.06 273 ASP A CA 1
ATOM 2087 C C . ASP A 1 273 ? -13.095 -15.762 -47.996 1.00 64.06 273 ASP A C 1
ATOM 2089 O O . ASP A 1 273 ? -14.265 -15.391 -47.975 1.00 64.06 273 ASP A O 1
ATOM 2093 N N . SER A 1 274 ? -12.618 -16.617 -47.073 1.00 78.88 274 SER A N 1
ATOM 2094 C CA . SER A 1 274 ? -13.413 -17.083 -45.916 1.00 78.88 274 SER A CA 1
ATOM 2095 C C . SER A 1 274 ? -13.503 -16.015 -44.819 1.00 78.88 274 SER A C 1
ATOM 2097 O O . SER A 1 274 ? -12.612 -15.171 -44.703 1.00 78.88 274 SER A O 1
ATOM 2099 N N . ASN A 1 275 ? -14.519 -16.086 -43.951 1.00 82.50 275 ASN A N 1
ATOM 2100 C CA . ASN A 1 275 ? -14.640 -15.186 -42.793 1.00 82.50 275 ASN A CA 1
ATOM 2101 C C . ASN A 1 275 ? -13.386 -15.205 -41.897 1.00 82.50 275 ASN A C 1
ATOM 2103 O O . ASN A 1 275 ? -12.951 -14.160 -41.419 1.00 82.50 275 ASN A O 1
ATOM 2107 N N . ASP A 1 276 ? -12.724 -16.361 -41.767 1.00 85.00 276 ASP A N 1
ATOM 2108 C CA . ASP A 1 276 ? -11.450 -16.476 -41.043 1.00 85.00 276 ASP A CA 1
ATOM 2109 C C . ASP A 1 276 ? -10.333 -15.647 -41.701 1.00 85.00 276 ASP A C 1
ATOM 2111 O O . ASP A 1 276 ? -9.451 -15.113 -41.027 1.00 85.00 276 ASP A O 1
ATOM 2115 N N . HIS A 1 277 ? -10.328 -15.554 -43.036 1.00 84.81 277 HIS A N 1
ATOM 2116 C CA . HIS A 1 277 ? -9.382 -14.705 -43.758 1.00 84.81 277 HIS A CA 1
ATOM 2117 C C . HIS A 1 277 ? -9.673 -13.226 -43.504 1.00 84.81 277 HIS A C 1
ATOM 2119 O O . HIS A 1 277 ? -8.737 -12.482 -43.208 1.00 84.81 277 HIS A O 1
ATOM 2125 N N . GLY A 1 278 ? -10.945 -12.829 -43.538 1.00 86.38 278 GLY A N 1
ATOM 2126 C CA . GLY A 1 278 ? -11.371 -11.472 -43.199 1.00 86.38 278 GLY A CA 1
ATOM 2127 C C . GLY A 1 278 ? -10.936 -11.053 -41.793 1.00 86.38 278 GLY A C 1
ATOM 2128 O O . GLY A 1 278 ? -10.275 -10.024 -41.643 1.00 86.38 278 GLY A O 1
ATOM 2129 N N . LEU A 1 279 ? -11.191 -11.895 -40.784 1.00 89.88 279 LEU A N 1
ATOM 2130 C CA . LEU A 1 279 ? -10.795 -11.640 -39.395 1.00 89.88 279 LEU A CA 1
ATOM 2131 C C . LEU A 1 279 ? -9.276 -11.467 -39.245 1.00 89.88 279 LEU A C 1
ATOM 2133 O O . LEU A 1 279 ? -8.813 -10.517 -38.612 1.00 89.88 279 LEU A O 1
ATOM 2137 N N . ARG A 1 280 ? -8.479 -12.348 -39.864 1.00 90.19 280 ARG A N 1
ATOM 2138 C CA . ARG A 1 280 ? -7.009 -12.242 -39.837 1.00 90.19 280 ARG A CA 1
ATOM 2139 C C . ARG A 1 280 ? -6.510 -10.949 -40.469 1.00 90.19 280 ARG A C 1
ATOM 2141 O O . ARG A 1 280 ? -5.569 -10.350 -39.958 1.00 90.19 280 ARG A O 1
ATOM 2148 N N . PHE A 1 281 ? -7.111 -10.529 -41.576 1.00 88.31 281 PHE A N 1
ATOM 2149 C CA . PHE A 1 281 ? -6.704 -9.318 -42.282 1.00 88.31 281 PHE A CA 1
ATOM 2150 C C . PHE A 1 281 ? -7.093 -8.055 -41.501 1.00 88.31 281 PHE A C 1
ATOM 2152 O O . PHE A 1 281 ? -6.276 -7.147 -41.372 1.00 88.31 281 PHE A O 1
ATOM 2159 N N . ALA A 1 282 ? -8.289 -8.037 -40.903 1.00 89.31 282 ALA A N 1
ATOM 2160 C CA . ALA A 1 282 ? -8.731 -6.971 -40.008 1.00 89.31 282 ALA A CA 1
ATOM 2161 C C . ALA A 1 282 ? -7.813 -6.842 -38.781 1.00 89.31 282 ALA A C 1
ATOM 2163 O O . ALA A 1 282 ? -7.365 -5.740 -38.465 1.00 89.31 282 ALA A O 1
ATOM 2164 N N . ALA A 1 283 ? -7.457 -7.963 -38.141 1.00 90.12 283 ALA A N 1
ATOM 2165 C CA . ALA A 1 283 ? -6.501 -7.980 -37.035 1.00 90.12 283 ALA A CA 1
ATOM 2166 C C . ALA A 1 283 ? -5.112 -7.491 -37.473 1.00 90.12 283 ALA A C 1
ATOM 2168 O O . ALA A 1 283 ? -4.459 -6.755 -36.738 1.00 90.12 283 ALA A O 1
ATOM 2169 N N . ARG A 1 284 ? -4.671 -7.849 -38.686 1.00 89.44 284 ARG A N 1
ATOM 2170 C CA . ARG A 1 284 ? -3.376 -7.434 -39.240 1.00 89.44 284 ARG A CA 1
ATOM 2171 C C . ARG A 1 284 ? -3.269 -5.933 -39.491 1.00 89.44 284 ARG A C 1
ATOM 2173 O O . ARG A 1 284 ? -2.201 -5.357 -39.300 1.00 89.44 284 ARG A O 1
ATOM 2180 N N . ASP A 1 285 ? -4.359 -5.323 -39.932 1.00 88.69 285 ASP A N 1
ATOM 2181 C CA . ASP A 1 285 ? -4.431 -3.895 -40.242 1.00 88.69 285 ASP A CA 1
ATOM 2182 C C . ASP A 1 285 ? -4.874 -3.061 -39.014 1.00 88.69 285 ASP A C 1
ATOM 2184 O O . ASP A 1 285 ? -5.111 -1.856 -39.115 1.00 88.69 285 ASP A O 1
ATOM 2188 N N . GLY A 1 286 ? -5.004 -3.688 -37.839 1.00 87.75 286 GLY A N 1
ATOM 2189 C CA . GLY A 1 286 ? -5.403 -3.015 -36.604 1.00 87.75 286 GLY A CA 1
ATOM 2190 C C . GLY A 1 286 ? -6.869 -2.550 -36.585 1.00 87.75 286 GLY A C 1
ATOM 2191 O O . GLY A 1 286 ? -7.216 -1.630 -35.848 1.00 87.75 286 GLY A O 1
ATOM 2192 N N . CYS A 1 287 ? -7.761 -3.126 -37.388 1.00 89.75 287 CYS A N 1
ATOM 2193 C CA . CYS A 1 287 ? -9.141 -2.651 -37.479 1.00 89.75 287 CYS A CA 1
ATOM 2194 C C . CYS A 1 287 ? -10.037 -3.232 -36.379 1.00 89.75 287 CYS A C 1
ATOM 2196 O O . CYS A 1 287 ? -10.621 -4.302 -36.552 1.00 89.75 287 CYS A O 1
ATOM 2198 N N . LEU A 1 288 ? -10.199 -2.505 -35.269 1.00 88.00 288 LEU A N 1
ATOM 2199 C CA . LEU A 1 288 ? -11.040 -2.956 -34.156 1.00 88.00 288 LEU A CA 1
ATOM 2200 C C . LEU A 1 288 ? -12.496 -3.204 -34.581 1.00 88.00 288 LEU A C 1
ATOM 2202 O O . LEU A 1 288 ? -13.039 -4.252 -34.250 1.00 88.00 288 LEU A O 1
ATOM 2206 N N . LYS A 1 289 ? -13.093 -2.303 -35.377 1.00 88.62 289 LYS A N 1
ATOM 2207 C CA . LYS A 1 289 ? -14.466 -2.454 -35.891 1.00 88.62 289 LYS A CA 1
ATOM 2208 C C . LYS A 1 289 ? -14.671 -3.798 -36.588 1.00 88.62 289 LYS A C 1
ATOM 2210 O O . LYS A 1 289 ? -15.583 -4.544 -36.259 1.00 88.62 289 LYS A O 1
ATOM 2215 N N . CYS A 1 290 ? -13.819 -4.107 -37.564 1.00 88.62 290 CYS A N 1
ATOM 2216 C CA . CYS A 1 290 ? -13.977 -5.319 -38.359 1.00 88.62 290 CYS A CA 1
ATOM 2217 C C . CYS A 1 290 ? -13.622 -6.578 -37.567 1.00 88.62 290 CYS A C 1
ATOM 2219 O O . CYS A 1 290 ? -14.238 -7.614 -37.791 1.00 88.62 290 CYS A O 1
ATOM 2221 N N . VAL A 1 291 ? -12.680 -6.498 -36.620 1.00 90.12 291 VAL A N 1
ATOM 2222 C CA . VAL A 1 291 ? -12.423 -7.598 -35.679 1.00 90.12 291 VAL A CA 1
ATOM 2223 C C . VAL A 1 291 ? -13.670 -7.895 -34.844 1.00 90.12 291 VAL A C 1
ATOM 2225 O O . VAL A 1 291 ? -14.065 -9.055 -34.768 1.00 90.12 291 VAL A O 1
ATOM 2228 N N . MET A 1 292 ? -14.313 -6.866 -34.283 1.00 88.38 292 MET A N 1
ATOM 2229 C CA . MET A 1 292 ? -15.555 -7.017 -33.519 1.00 88.38 292 MET A CA 1
ATOM 2230 C C . MET A 1 292 ? -16.668 -7.635 -34.372 1.00 88.38 292 MET A C 1
ATOM 2232 O O . MET A 1 292 ? -17.234 -8.644 -33.966 1.00 88.38 292 MET A O 1
ATOM 2236 N N . ASP A 1 293 ? -16.900 -7.112 -35.582 1.00 88.06 293 ASP A N 1
ATOM 2237 C CA . ASP A 1 293 ? -17.927 -7.630 -36.498 1.00 88.06 293 ASP A CA 1
ATOM 2238 C C . ASP A 1 293 ? -17.746 -9.136 -36.780 1.00 88.06 293 ASP A C 1
ATOM 2240 O O . ASP A 1 293 ? -18.724 -9.872 -36.900 1.00 88.06 293 ASP A O 1
ATOM 2244 N N . TYR A 1 294 ? -16.505 -9.611 -36.932 1.00 89.19 294 TYR A N 1
ATOM 2245 C CA . TYR A 1 294 ? -16.220 -11.027 -37.191 1.00 89.19 294 TYR A CA 1
ATOM 2246 C C . TYR A 1 294 ? -16.307 -11.898 -35.936 1.00 89.19 294 TYR A C 1
ATOM 2248 O O . TYR A 1 294 ? -16.766 -13.035 -36.020 1.00 89.19 294 TYR A O 1
ATOM 2256 N N . VAL A 1 295 ? -15.898 -11.375 -34.780 1.00 86.88 295 VAL A N 1
ATOM 2257 C CA . VAL A 1 295 ? -16.072 -12.057 -33.491 1.00 86.88 295 VAL A CA 1
ATOM 2258 C C . VAL A 1 295 ? -17.559 -12.254 -33.182 1.00 86.88 295 VAL A C 1
ATOM 2260 O O . VAL A 1 295 ? -17.954 -13.351 -32.801 1.00 86.88 295 VAL A O 1
ATOM 2263 N N . GLU A 1 296 ? -18.400 -11.246 -33.425 1.00 85.38 296 GLU A N 1
ATOM 2264 C CA . GLU A 1 296 ? -19.861 -11.345 -33.267 1.00 85.38 296 GLU A CA 1
ATOM 2265 C C . GLU A 1 296 ? -20.495 -12.371 -34.217 1.00 85.38 296 GLU A C 1
ATOM 2267 O O . GLU A 1 296 ? -21.483 -13.015 -33.874 1.00 85.38 296 GLU A O 1
ATOM 2272 N N . GLN A 1 297 ? -19.901 -12.579 -35.394 1.00 85.94 297 GLN A N 1
ATOM 2273 C CA . GLN A 1 297 ? -20.294 -13.634 -36.335 1.00 85.94 297 GLN A CA 1
ATOM 2274 C C . GLN A 1 297 ? -19.794 -15.035 -35.930 1.00 85.94 297 GLN A C 1
ATOM 2276 O O . GLN A 1 297 ? -19.980 -15.986 -36.690 1.00 85.94 297 GLN A O 1
ATOM 2281 N N . GLY A 1 298 ? -19.143 -15.180 -34.769 1.00 86.12 298 GLY A N 1
ATOM 2282 C CA . GLY A 1 298 ? -18.654 -16.461 -34.254 1.00 86.12 298 GLY A CA 1
ATOM 2283 C C . GLY A 1 298 ? -17.418 -16.997 -34.980 1.00 86.12 298 GLY A C 1
ATOM 2284 O O . GLY A 1 298 ? -17.190 -18.205 -35.002 1.00 86.12 298 GLY A O 1
ATOM 2285 N N . VAL A 1 299 ? -16.629 -16.129 -35.619 1.00 87.50 299 VAL A N 1
ATOM 2286 C CA . VAL A 1 299 ? -15.400 -16.549 -36.304 1.00 87.50 299 VAL A CA 1
ATOM 2287 C C . VAL A 1 299 ? -14.316 -16.862 -35.275 1.00 87.50 299 VAL A C 1
ATOM 2289 O O . VAL A 1 299 ? -13.947 -16.003 -34.477 1.00 87.50 299 VAL A O 1
ATOM 2292 N N . ASP A 1 300 ? -13.770 -18.077 -35.335 1.00 88.12 300 ASP A N 1
ATOM 2293 C CA . ASP A 1 300 ? -12.721 -18.538 -34.424 1.00 88.12 300 ASP A CA 1
ATOM 2294 C C . ASP A 1 300 ? -11.426 -17.700 -34.583 1.00 88.12 300 ASP A C 1
ATOM 2296 O O . ASP A 1 300 ? -10.781 -17.733 -35.643 1.00 88.12 300 ASP A O 1
ATOM 2300 N N . PRO A 1 301 ? -11.006 -16.957 -33.539 1.00 89.56 301 PRO A N 1
ATOM 2301 C CA . PRO A 1 301 ? -9.817 -16.108 -33.578 1.00 89.56 301 PRO A CA 1
ATOM 2302 C C . PRO A 1 301 ? -8.496 -16.892 -33.589 1.00 89.56 301 PRO A C 1
ATOM 2304 O O . PRO A 1 301 ? -7.457 -16.325 -33.961 1.00 89.56 301 PRO A O 1
ATOM 2307 N N . GLU A 1 302 ? -8.507 -18.168 -33.197 1.00 89.94 302 GLU A N 1
ATOM 2308 C CA . GLU A 1 302 ? -7.337 -19.048 -33.146 1.00 89.94 302 GLU A CA 1
ATOM 2309 C C . GLU A 1 302 ? -7.137 -19.842 -34.439 1.00 89.94 302 GLU A C 1
ATOM 2311 O O . GLU A 1 302 ? -6.030 -20.337 -34.697 1.00 89.94 302 GLU A O 1
ATOM 2316 N N . LYS A 1 303 ? -8.143 -19.872 -35.321 1.00 86.94 303 LYS A N 1
ATOM 2317 C CA . LYS A 1 303 ? -8.060 -20.567 -36.604 1.00 86.94 303 LYS A CA 1
ATOM 2318 C C . LYS A 1 303 ? -6.941 -20.015 -37.483 1.00 86.94 303 LYS A C 1
ATOM 2320 O O . LYS A 1 303 ? -6.996 -18.915 -38.058 1.00 86.94 303 LYS A O 1
ATOM 2325 N N . LYS A 1 304 ? -5.891 -20.824 -37.614 1.00 81.56 304 LYS A N 1
ATOM 2326 C CA . LYS A 1 304 ? -4.696 -20.480 -38.385 1.00 81.56 304 LYS A CA 1
ATOM 2327 C C . LYS A 1 304 ? -5.000 -20.460 -39.881 1.00 81.56 304 LYS A C 1
ATOM 2329 O O . LYS A 1 304 ? -5.643 -21.353 -40.426 1.00 81.56 304 LYS A O 1
ATOM 2334 N N . GLY A 1 305 ? -4.496 -19.423 -40.548 1.00 78.38 305 GLY A N 1
ATOM 2335 C CA . GLY A 1 305 ? -4.278 -19.458 -41.992 1.00 78.38 305 GLY A CA 1
ATOM 2336 C C . GLY A 1 305 ? -2.974 -20.190 -42.317 1.00 78.38 305 GLY A C 1
ATOM 2337 O O . GLY A 1 305 ? -2.544 -21.075 -41.585 1.00 78.38 305 GLY A O 1
ATOM 2338 N N . LYS A 1 306 ? -2.282 -19.763 -43.379 1.00 75.44 306 LYS A N 1
ATOM 2339 C CA . LYS A 1 306 ? -0.968 -20.331 -43.732 1.00 75.44 306 LYS A CA 1
ATOM 2340 C C . LYS A 1 306 ? 0.108 -20.095 -42.659 1.00 75.44 306 LYS A C 1
ATOM 2342 O O . LYS A 1 306 ? 0.925 -20.977 -42.441 1.00 75.44 306 LYS A O 1
ATOM 2347 N N . ASN A 1 307 ? 0.097 -18.930 -41.996 1.00 78.88 307 ASN A N 1
ATOM 2348 C CA . ASN A 1 307 ? 1.224 -18.483 -41.160 1.00 78.88 307 ASN A CA 1
ATOM 2349 C C . ASN A 1 307 ? 0.843 -18.033 -39.737 1.00 78.88 307 ASN A C 1
ATOM 2351 O O . ASN A 1 307 ? 1.679 -18.088 -38.843 1.00 78.88 307 ASN A O 1
ATOM 2355 N N . TYR A 1 308 ? -0.381 -17.547 -39.516 1.00 87.69 308 TYR A N 1
ATOM 2356 C CA . TYR A 1 308 ? -0.805 -16.978 -38.231 1.00 87.69 308 TYR A CA 1
ATOM 2357 C C . TYR A 1 308 ? -2.325 -17.071 -38.047 1.00 87.69 308 TYR A C 1
ATOM 2359 O O . TYR A 1 308 ? -3.072 -17.233 -39.020 1.00 87.69 308 TYR A O 1
ATOM 2367 N N . SER A 1 309 ? -2.766 -16.970 -36.794 1.00 91.94 309 SER A N 1
ATOM 2368 C CA . SER A 1 309 ? -4.156 -16.715 -36.400 1.00 91.94 309 SER A CA 1
ATOM 2369 C C . SER A 1 309 ? -4.358 -15.222 -36.121 1.00 91.94 309 SER A C 1
ATOM 2371 O O . SER A 1 309 ? -3.380 -14.481 -35.981 1.00 91.94 309 SER A O 1
ATOM 2373 N N . ALA A 1 310 ? -5.607 -14.760 -36.053 1.00 90.25 310 ALA A N 1
ATOM 2374 C CA . ALA A 1 310 ? -5.888 -13.362 -35.725 1.00 90.25 310 ALA A CA 1
ATOM 2375 C C . ALA A 1 310 ? -5.373 -13.018 -34.320 1.00 90.25 310 ALA A C 1
ATOM 2377 O O . ALA A 1 310 ? -4.710 -11.993 -34.145 1.00 90.25 310 ALA A O 1
ATOM 2378 N N . LEU A 1 311 ? -5.587 -13.926 -33.359 1.00 90.19 311 LEU A N 1
ATOM 2379 C CA . LEU A 1 311 ? -5.072 -13.802 -31.996 1.00 90.19 311 LEU A CA 1
ATOM 2380 C C . LEU A 1 311 ? -3.539 -13.747 -31.971 1.00 90.19 311 LEU A C 1
ATOM 2382 O O . LEU A 1 311 ? -2.963 -12.797 -31.445 1.00 90.19 311 LEU A O 1
ATOM 2386 N N . GLY A 1 312 ? -2.878 -14.705 -32.628 1.00 89.19 312 GLY A N 1
ATOM 2387 C CA . GLY A 1 312 ? -1.417 -14.784 -32.644 1.00 89.19 312 GLY A CA 1
ATOM 2388 C C . GLY A 1 312 ? -0.755 -13.587 -33.332 1.00 89.19 312 GLY A C 1
ATOM 2389 O O . GLY A 1 312 ? 0.326 -13.161 -32.925 1.00 89.19 312 GLY A O 1
ATOM 2390 N N . TRP A 1 313 ? -1.398 -12.994 -34.345 1.00 92.81 313 TRP A N 1
ATOM 2391 C CA . TRP A 1 313 ? -0.903 -11.752 -34.941 1.00 92.81 313 TRP A CA 1
ATOM 2392 C C . TRP A 1 313 ? -1.024 -10.570 -33.980 1.00 92.81 313 TRP A C 1
ATOM 2394 O O . TRP A 1 313 ? -0.073 -9.801 -33.849 1.00 92.81 313 TRP A O 1
ATOM 2404 N N . ALA A 1 314 ? -2.167 -10.418 -33.304 1.00 89.88 314 ALA A N 1
ATOM 2405 C CA . ALA A 1 314 ? -2.382 -9.325 -32.360 1.00 89.88 314 ALA A CA 1
ATOM 2406 C C . ALA A 1 314 ? -1.377 -9.372 -31.196 1.00 89.88 314 ALA A C 1
ATOM 2408 O O . ALA A 1 314 ? -0.797 -8.342 -30.852 1.00 89.88 314 ALA A O 1
ATOM 2409 N N . GLU A 1 315 ? -1.099 -10.562 -30.655 1.00 88.50 315 GLU A N 1
ATOM 2410 C CA . GLU A 1 315 ? -0.067 -10.781 -29.630 1.00 88.50 315 GLU A CA 1
ATOM 2411 C C . GLU A 1 315 ? 1.331 -10.408 -30.138 1.00 88.50 315 GLU A C 1
ATOM 2413 O O . GLU A 1 315 ? 2.048 -9.629 -29.503 1.00 88.50 315 GLU A O 1
ATOM 2418 N N . TRP A 1 316 ? 1.704 -10.914 -31.319 1.00 91.06 316 TRP A N 1
ATOM 2419 C CA . TRP A 1 316 ? 3.000 -10.629 -31.937 1.00 91.06 316 TRP A CA 1
ATOM 2420 C C . TRP A 1 316 ? 3.195 -9.133 -32.207 1.00 91.06 316 TRP A C 1
ATOM 2422 O O . TRP A 1 316 ? 4.269 -8.578 -31.956 1.00 91.06 316 TRP A O 1
ATOM 2432 N N . LYS A 1 317 ? 2.152 -8.470 -32.710 1.00 87.81 317 LYS A N 1
ATOM 2433 C CA . LYS A 1 317 ? 2.188 -7.061 -33.093 1.00 87.81 317 LYS A CA 1
ATOM 2434 C C . LYS A 1 317 ? 2.201 -6.146 -31.873 1.00 87.81 317 LYS A C 1
ATOM 2436 O O . LYS A 1 317 ? 2.963 -5.183 -31.869 1.00 87.81 317 LYS A O 1
ATOM 2441 N N . LEU A 1 318 ? 1.468 -6.482 -30.809 1.00 82.25 318 LEU A N 1
ATOM 2442 C CA . LEU A 1 318 ? 1.515 -5.748 -29.542 1.00 82.25 318 LEU A CA 1
ATOM 2443 C C . LEU A 1 318 ? 2.920 -5.764 -28.917 1.00 82.25 318 LEU A C 1
ATOM 2445 O O . LEU A 1 318 ? 3.372 -4.740 -28.406 1.00 82.25 318 LEU A O 1
ATOM 2449 N N . GLY A 1 319 ? 3.640 -6.886 -29.013 1.00 79.75 319 GLY A N 1
ATOM 2450 C CA . GLY A 1 319 ? 5.028 -7.001 -28.546 1.00 79.75 319 GLY A CA 1
ATOM 2451 C C . GLY A 1 319 ? 6.056 -6.199 -29.359 1.00 79.75 319 GLY A C 1
ATOM 2452 O O . GLY A 1 319 ? 7.219 -6.131 -28.968 1.00 79.75 319 GLY A O 1
ATOM 2453 N N . ARG A 1 320 ? 5.652 -5.609 -30.493 1.00 83.19 320 ARG A N 1
ATOM 2454 C CA . ARG A 1 320 ? 6.527 -4.889 -31.439 1.00 83.19 320 ARG A CA 1
ATOM 2455 C C . ARG A 1 320 ? 6.009 -3.509 -31.852 1.00 83.19 320 ARG A C 1
ATOM 2457 O O . ARG A 1 320 ? 6.614 -2.884 -32.720 1.00 83.19 320 ARG A O 1
ATOM 2464 N N . ALA A 1 321 ? 4.896 -3.057 -31.281 1.00 80.31 321 ALA A N 1
ATOM 2465 C CA . ALA A 1 321 ? 4.293 -1.773 -31.610 1.00 80.31 321 ALA A CA 1
ATOM 2466 C C . ALA A 1 321 ? 5.226 -0.614 -31.224 1.00 80.31 321 ALA A C 1
ATOM 2468 O O . ALA A 1 321 ? 5.804 -0.608 -30.130 1.00 80.31 321 ALA A O 1
ATOM 2469 N N . LEU A 1 322 ? 5.383 0.339 -32.143 1.00 63.62 322 LEU A N 1
ATOM 2470 C CA . LEU A 1 322 ? 6.410 1.385 -32.061 1.00 63.62 322 LEU A CA 1
ATOM 2471 C C . LEU A 1 322 ? 5.934 2.622 -31.294 1.00 63.62 322 LEU A C 1
ATOM 2473 O O . LEU A 1 322 ? 6.752 3.292 -30.667 1.00 63.62 322 LEU A O 1
ATOM 2477 N N . ASP A 1 323 ? 4.626 2.882 -31.288 1.00 76.50 323 ASP A N 1
ATOM 2478 C CA . ASP A 1 323 ? 4.012 4.021 -30.607 1.00 76.50 323 ASP A CA 1
ATOM 2479 C C . ASP A 1 323 ? 2.826 3.609 -29.713 1.00 76.50 323 ASP A C 1
ATOM 2481 O O . ASP A 1 323 ? 2.306 2.488 -29.767 1.00 76.50 323 ASP A O 1
ATOM 2485 N N . ASP A 1 324 ? 2.417 4.517 -28.826 1.00 64.00 324 ASP A N 1
ATOM 2486 C CA . ASP A 1 324 ? 1.387 4.238 -27.822 1.00 64.00 324 ASP A CA 1
ATOM 2487 C C . ASP A 1 324 ? -0.036 4.232 -28.384 1.00 64.00 324 ASP A C 1
ATOM 2489 O O . ASP A 1 324 ? -0.949 3.686 -27.756 1.00 64.00 324 ASP A O 1
ATOM 2493 N N . GLN A 1 325 ? -0.262 4.806 -29.565 1.00 72.19 325 GLN A N 1
ATOM 2494 C CA . GLN A 1 325 ? -1.540 4.686 -30.262 1.00 72.19 325 GLN A CA 1
ATOM 2495 C C . GLN A 1 325 ? -1.698 3.264 -30.816 1.00 72.19 325 GLN A C 1
ATOM 2497 O O . GLN A 1 325 ? -2.708 2.613 -30.543 1.00 72.19 325 GLN A O 1
ATOM 2502 N N . GLU A 1 326 ? -0.665 2.737 -31.467 1.00 78.00 326 GLU A N 1
ATOM 2503 C CA . GLU A 1 326 ? -0.606 1.376 -31.995 1.00 78.00 326 GLU A CA 1
ATOM 2504 C C . GLU A 1 326 ? -0.696 0.340 -30.859 1.00 78.00 326 GLU A C 1
ATOM 2506 O O . GLU A 1 326 ? -1.488 -0.603 -30.933 1.00 78.00 326 GLU A O 1
ATOM 2511 N N . LYS A 1 327 ? 0.015 0.543 -29.738 1.00 76.62 327 LYS A N 1
ATOM 2512 C CA . LYS A 1 327 ? -0.118 -0.328 -28.550 1.00 76.62 327 LYS A CA 1
ATOM 2513 C C . LYS A 1 327 ? -1.535 -0.332 -27.983 1.00 76.62 327 LYS A C 1
ATOM 2515 O O . LYS A 1 327 ? -2.037 -1.394 -27.613 1.00 76.62 327 LYS A O 1
ATOM 2520 N N . ARG A 1 328 ? -2.188 0.832 -27.880 1.00 77.12 328 ARG A N 1
ATOM 2521 C CA . ARG A 1 328 ? -3.580 0.929 -27.398 1.00 77.12 328 ARG A CA 1
ATOM 2522 C C . ARG A 1 328 ? -4.544 0.204 -28.335 1.00 77.12 328 ARG A C 1
ATOM 2524 O O . ARG A 1 328 ? -5.360 -0.588 -27.866 1.00 77.12 328 ARG A O 1
ATOM 2531 N N . GLN A 1 329 ? -4.391 0.407 -29.639 1.00 81.25 329 GLN A N 1
ATOM 2532 C CA . GLN A 1 329 ? -5.191 -0.232 -30.681 1.00 81.25 329 GLN A CA 1
ATOM 2533 C C . GLN A 1 329 ? -5.080 -1.764 -30.633 1.00 81.25 329 GLN A C 1
ATOM 2535 O O . GLN A 1 329 ? -6.094 -2.460 -30.564 1.00 81.25 329 GLN A O 1
ATOM 2540 N N . TYR A 1 330 ? -3.859 -2.305 -30.581 1.00 87.06 330 TYR A N 1
ATOM 2541 C CA . TYR A 1 330 ? -3.649 -3.755 -30.533 1.00 87.06 330 TYR A CA 1
ATOM 2542 C C . TYR A 1 330 ? -4.007 -4.388 -29.185 1.00 87.06 330 TYR A C 1
ATOM 2544 O O . TYR A 1 330 ? -4.434 -5.540 -29.165 1.00 87.06 330 TYR A O 1
ATOM 2552 N N . ARG A 1 331 ? -3.932 -3.647 -28.068 1.00 83.31 331 ARG A N 1
ATOM 2553 C CA . ARG A 1 331 ? -4.505 -4.098 -26.785 1.00 83.31 331 ARG A CA 1
ATOM 2554 C C . ARG A 1 331 ? -6.015 -4.296 -26.885 1.00 83.31 331 ARG A C 1
ATOM 2556 O O . ARG A 1 331 ? -6.506 -5.323 -26.430 1.00 83.31 331 ARG A O 1
ATOM 2563 N N . ALA A 1 332 ? -6.742 -3.359 -27.494 1.00 82.56 332 ALA A N 1
ATOM 2564 C CA . ALA A 1 332 ? -8.194 -3.471 -27.644 1.00 82.56 332 ALA A CA 1
ATOM 2565 C C . ALA A 1 332 ? -8.592 -4.666 -28.529 1.00 82.56 332 ALA A C 1
ATOM 2567 O O . ALA A 1 332 ? -9.479 -5.441 -28.172 1.00 82.56 332 ALA A O 1
ATOM 2568 N N . ILE A 1 333 ? -7.881 -4.862 -29.643 1.00 87.69 333 ILE A N 1
ATOM 2569 C CA . ILE A 1 333 ? -8.069 -6.021 -30.528 1.00 87.69 333 ILE A CA 1
ATOM 2570 C C . ILE A 1 333 ? -7.800 -7.327 -29.781 1.00 87.69 333 ILE A C 1
ATOM 2572 O O . ILE A 1 333 ? -8.595 -8.259 -29.877 1.00 87.69 333 ILE A O 1
ATOM 2576 N N . LEU A 1 334 ? -6.714 -7.391 -29.007 1.00 87.19 334 LEU A N 1
ATOM 2577 C CA . LEU A 1 334 ? -6.351 -8.586 -28.251 1.00 87.19 334 LEU A CA 1
ATOM 2578 C C . LEU A 1 334 ? -7.428 -8.960 -27.224 1.00 87.19 334 LEU A C 1
ATOM 2580 O O . LEU A 1 334 ? -7.825 -10.119 -27.160 1.00 87.19 334 LEU A O 1
ATOM 2584 N N . VAL A 1 335 ? -7.949 -7.980 -26.481 1.00 82.88 335 VAL A N 1
ATOM 2585 C CA . VAL A 1 335 ? -9.053 -8.186 -25.528 1.00 82.88 335 VAL A CA 1
ATOM 2586 C C . VAL A 1 335 ? -10.297 -8.733 -26.234 1.00 82.88 335 VAL A C 1
ATOM 2588 O O . VAL A 1 335 ? -10.905 -9.687 -25.751 1.00 82.88 335 VAL A O 1
ATOM 2591 N N . CYS A 1 336 ? -10.660 -8.167 -27.389 1.00 85.31 336 CYS A N 1
ATOM 2592 C CA . CYS A 1 336 ? -11.808 -8.620 -28.178 1.00 85.31 336 CYS A CA 1
ATOM 2593 C C . CYS A 1 336 ? -11.657 -10.087 -28.624 1.00 85.31 336 CYS A C 1
ATOM 2595 O O . CYS A 1 336 ? -12.552 -10.900 -28.393 1.00 85.31 336 CYS A O 1
ATOM 2597 N N . LEU A 1 337 ? -10.497 -10.450 -29.176 1.00 86.88 337 LEU A N 1
ATOM 2598 C CA . LEU A 1 337 ? -10.208 -11.814 -29.632 1.00 86.88 337 LEU A CA 1
ATOM 2599 C C . LEU A 1 337 ? -10.151 -12.822 -28.468 1.00 86.88 337 LEU A C 1
ATOM 2601 O O . LEU A 1 337 ? -10.641 -13.941 -28.595 1.00 86.88 337 LEU A O 1
ATOM 2605 N N . GLN A 1 338 ? -9.592 -12.436 -27.316 1.00 85.06 338 GLN A N 1
ATOM 2606 C CA . GLN A 1 338 ? -9.517 -13.300 -26.129 1.00 85.06 338 GLN A CA 1
ATOM 2607 C C . GLN A 1 338 ? -10.893 -13.582 -25.512 1.00 85.06 338 GLN A C 1
ATOM 2609 O O . GLN A 1 338 ? -11.124 -14.690 -25.026 1.00 85.06 338 GLN A O 1
ATOM 2614 N N . ARG A 1 339 ? -11.819 -12.614 -25.554 1.00 78.94 339 ARG A N 1
ATOM 2615 C CA . ARG A 1 339 ? -13.213 -12.824 -25.125 1.00 78.94 339 ARG A CA 1
ATOM 2616 C C . ARG A 1 339 ?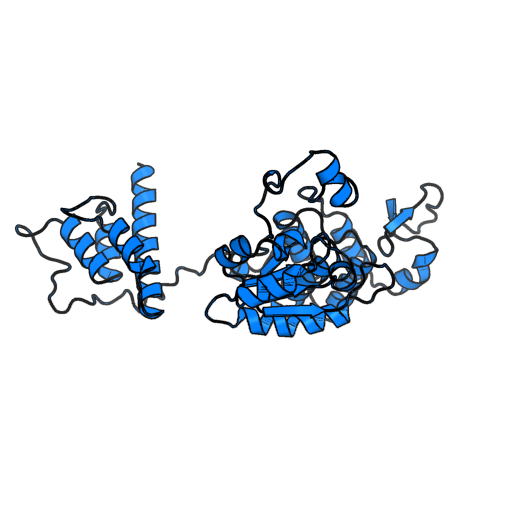 -13.929 -13.848 -25.999 1.00 78.94 339 ARG A C 1
ATOM 2618 O O . ARG A 1 339 ? -14.604 -14.717 -25.459 1.00 78.94 339 ARG A O 1
ATOM 2625 N N . ALA A 1 340 ? -13.731 -13.773 -27.314 1.00 77.44 340 ALA A N 1
ATOM 2626 C CA . ALA A 1 340 ? -14.302 -14.728 -28.261 1.00 77.44 340 ALA A CA 1
ATOM 2627 C C . ALA A 1 340 ? -13.828 -16.165 -27.986 1.00 77.44 340 ALA A C 1
ATOM 2629 O O . ALA A 1 340 ? -14.632 -17.092 -28.002 1.00 77.44 340 ALA A O 1
ATOM 2630 N N . ARG A 1 341 ? -12.541 -16.345 -27.645 1.00 73.75 341 ARG A N 1
ATOM 2631 C CA . ARG A 1 341 ? -11.988 -17.649 -27.241 1.00 73.75 341 ARG A CA 1
ATOM 2632 C C . ARG A 1 341 ? -12.694 -18.218 -26.007 1.00 73.75 341 ARG A C 1
ATOM 2634 O O . ARG A 1 341 ? -13.148 -19.352 -26.030 1.00 73.75 341 ARG A O 1
ATOM 2641 N N . GLY A 1 342 ? -12.848 -17.408 -24.956 1.00 59.44 342 GLY A N 1
ATOM 2642 C CA . GLY A 1 342 ? -13.509 -17.843 -23.718 1.00 59.44 342 GLY A CA 1
ATOM 2643 C C . GLY A 1 342 ? -15.000 -18.179 -23.873 1.00 59.44 342 GLY A C 1
ATOM 2644 O O . GLY A 1 342 ? -15.545 -18.891 -23.038 1.00 59.44 342 GLY A O 1
ATOM 2645 N N . GLN A 1 343 ? -15.658 -17.687 -24.928 1.00 56.16 343 GLN A N 1
ATOM 2646 C CA . GLN A 1 343 ? -17.036 -18.054 -25.278 1.00 56.16 343 GLN A CA 1
ATOM 2647 C C . GLN A 1 343 ? -17.119 -19.365 -26.077 1.00 56.16 343 GLN A C 1
ATOM 2649 O O . GLN A 1 343 ? -18.130 -20.051 -25.979 1.00 56.16 343 GLN A O 1
ATOM 2654 N N . ALA A 1 344 ? -16.075 -19.727 -26.829 1.00 49.25 344 ALA A N 1
ATOM 2655 C CA . ALA A 1 344 ? -16.003 -20.984 -27.576 1.00 49.25 344 ALA A CA 1
ATOM 2656 C C . ALA A 1 344 ? -15.684 -22.199 -26.683 1.00 49.25 344 ALA A C 1
ATOM 2658 O O . ALA A 1 344 ? -16.140 -23.294 -26.982 1.00 49.25 344 ALA A O 1
ATOM 2659 N N . ASP A 1 345 ? -14.962 -21.999 -25.573 1.00 41.38 345 ASP A N 1
ATOM 2660 C CA . ASP A 1 345 ? -14.638 -23.052 -24.590 1.00 41.38 345 ASP A CA 1
ATOM 2661 C C . ASP A 1 345 ? -15.788 -23.348 -23.594 1.00 41.38 345 ASP A C 1
ATOM 2663 O O . ASP A 1 345 ? -15.693 -24.269 -22.783 1.00 41.38 345 ASP A O 1
ATOM 2667 N N . ALA A 1 346 ? -16.857 -22.541 -23.611 1.00 37.69 346 ALA A N 1
ATOM 2668 C CA . ALA A 1 346 ? -17.999 -22.620 -22.691 1.00 37.69 346 ALA A CA 1
ATOM 2669 C C . ALA A 1 346 ? -19.270 -23.237 -23.318 1.00 37.69 346 ALA A C 1
ATOM 2671 O O . ALA A 1 346 ? -20.326 -23.240 -22.679 1.00 37.69 346 ALA A O 1
ATOM 2672 N N . VAL A 1 347 ? -19.168 -23.742 -24.551 1.00 34.53 347 VAL A N 1
ATOM 2673 C CA . VAL A 1 347 ? -20.209 -24.451 -25.318 1.00 34.53 347 VAL A CA 1
ATOM 2674 C C . VAL A 1 347 ? -19.715 -25.862 -25.597 1.00 34.53 347 VAL A C 1
ATOM 2676 O O . VAL A 1 347 ? -20.541 -26.796 -25.493 1.00 34.53 347 VAL A O 1
#

pLDDT: mean 83.89, std 16.28, range [34.53, 98.81]